Protein AF-A0A3A0FSA7-F1 (afdb_monomer)

Foldseek 3Di:
DDDDPPDDDPDDDPPVPDDDDDQQDWDDDPPFIWGWHQQAQLHNRQIKTAGPVQLEIEREQLFDDPDARQGDDDDQDPVGDPLNVVSSLVSLVVQLPRSHCWYDYNDDDIDRPSNVRSVVNVVLLVVLLVQLLVVQAVDKDFLQRSLCSSPPDDPDPVSSVRSSSSSVSSQVNCVVVQQWDWDADPNTIIIHGHVPRPVDD

Solvent-accessible surface area (backbone atoms only — not comparable to full-atom values): 11511 Å² total; per-residue (Å²): 139,84,81,76,76,82,70,81,75,77,80,76,78,59,68,89,78,58,77,91,78,57,73,68,37,71,48,78,57,88,99,43,63,27,38,33,39,70,38,27,11,46,34,87,83,30,60,26,41,36,29,75,92,76,14,40,27,38,36,32,64,61,54,42,88,92,51,76,57,57,43,40,73,70,76,74,52,96,91,41,58,81,64,28,54,59,37,33,52,50,31,44,55,51,57,48,68,53,86,55,59,33,35,41,32,68,54,78,71,72,39,66,61,52,54,62,50,36,56,48,48,55,48,52,52,52,50,50,47,50,52,51,50,57,61,22,6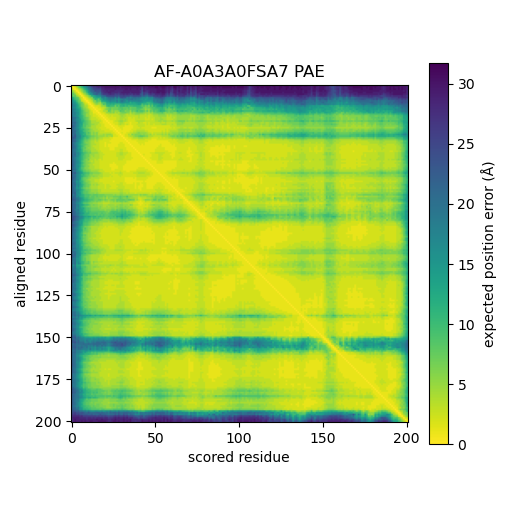6,78,42,74,32,40,48,64,57,44,15,34,69,76,70,42,85,73,90,46,74,70,60,43,54,53,33,37,24,44,31,49,38,47,49,52,57,34,37,77,69,55,41,28,44,78,48,75,58,95,90,41,55,29,37,28,55,31,89,73,50,84,74,77,133

Mean predicted aligned error: 6.36 Å

pLDDT: mean 90.37, std 12.12, range [34.59, 98.5]

Secondary structure (DSSP, 8-state):
------PPPPPPPPGGG-----TT-EEEETTEEEEEEE-TTSSTT-EEEEETTTTEEEEETT--SSSPPPPP-PPPBTTB---HHHHHHHHHHHHHHS--SEEEESSSS-BS-HHHHHHHHHHHHHHHHHHHHHHHHHS-EEHHHHHHHHHSS--SHHHHHHHHHHHHHHHHHHHHTTSEEEEEETTEEEEEEPTTTTS--

Nearest PDB structures (foldseek):
  5u8o-assembly1_B  TM=9.028E-01  e=1.681E-12  Burkholderia multivorans ATCC 17616
  5i0p-assembly3_C  TM=8.961E-01  e=1.494E-12  Burkholderia ambifaria MC40-6
  5u8o-assembly1_A  TM=8.838E-01  e=2.537E-12  Burkholderia multivorans ATCC 17616
  5i0p-assembly4_D  TM=8.938E-01  e=1.572E-11  Burkholderia ambifaria MC40-6
  6ao1-assembly4_D  TM=8.937E-01  e=2.237E-11  Paraburkholderia phymatum

Structure (mmCIF, N/CA/C/O backbone):
data_AF-A0A3A0FSA7-F1
#
_entry.id   AF-A0A3A0FSA7-F1
#
loop_
_atom_site.group_PDB
_atom_site.id
_atom_site.type_symbol
_atom_site.label_atom_id
_atom_site.label_alt_id
_atom_site.label_comp_id
_atom_site.label_asym_id
_atom_site.label_entity_id
_atom_site.label_seq_id
_atom_site.pdbx_PDB_ins_code
_atom_site.Cartn_x
_atom_site.Cartn_y
_atom_site.Cartn_z
_atom_site.occupancy
_atom_site.B_iso_or_equiv
_atom_site.auth_seq_id
_atom_site.auth_comp_id
_atom_site.auth_asym_id
_atom_site.auth_atom_id
_atom_site.pdbx_PDB_model_num
ATOM 1 N N . PRO A 1 1 ? -1.664 39.770 -8.701 1.00 38.12 1 PRO A N 1
ATOM 2 C CA . PRO A 1 1 ? -0.581 39.014 -8.032 1.00 38.12 1 PRO A CA 1
ATOM 3 C C . PRO A 1 1 ? -0.674 39.182 -6.506 1.00 38.12 1 PRO A C 1
ATOM 5 O O . PRO A 1 1 ? -0.101 40.110 -5.946 1.00 38.12 1 PRO A O 1
ATOM 8 N N . SER A 1 2 ? -1.475 38.343 -5.844 1.00 46.22 2 SER A N 1
ATOM 9 C CA . SER A 1 2 ? -1.542 38.306 -4.380 1.00 46.22 2 SER A CA 1
ATOM 10 C C . SER A 1 2 ? -0.353 37.504 -3.855 1.00 46.22 2 SER A C 1
ATOM 12 O O . SER A 1 2 ? -0.276 36.297 -4.082 1.00 46.22 2 SER A O 1
ATOM 14 N N . GLY A 1 3 ? 0.581 38.178 -3.186 1.00 48.00 3 GLY A N 1
ATOM 15 C CA . GLY A 1 3 ? 1.621 37.520 -2.406 1.00 48.00 3 GLY A CA 1
ATOM 16 C C . GLY A 1 3 ? 0.972 36.777 -1.245 1.00 48.00 3 GLY A C 1
ATOM 17 O O . GLY A 1 3 ? 0.498 37.401 -0.300 1.00 48.00 3 GLY A O 1
ATOM 18 N N . ALA A 1 4 ? 0.911 35.451 -1.335 1.00 48.75 4 ALA A N 1
ATOM 19 C CA . ALA A 1 4 ? 0.643 34.628 -0.169 1.00 48.75 4 ALA A CA 1
ATOM 20 C C . ALA A 1 4 ? 1.856 34.762 0.757 1.00 48.75 4 ALA A C 1
ATOM 22 O O . ALA A 1 4 ? 2.974 34.417 0.372 1.00 48.75 4 ALA A O 1
ATOM 23 N N . ALA A 1 5 ? 1.645 35.323 1.947 1.00 52.78 5 ALA A N 1
ATOM 24 C CA . ALA A 1 5 ? 2.639 35.294 3.006 1.00 52.78 5 ALA A CA 1
ATOM 25 C C . ALA A 1 5 ? 3.010 33.829 3.265 1.00 52.78 5 ALA A C 1
ATOM 27 O O . ALA A 1 5 ? 2.126 32.991 3.453 1.00 52.78 5 ALA A O 1
ATOM 28 N N . ALA A 1 6 ? 4.305 33.514 3.230 1.00 57.16 6 ALA A N 1
ATOM 29 C CA . ALA A 1 6 ? 4.799 32.226 3.685 1.00 57.16 6 ALA A CA 1
ATOM 30 C C . ALA A 1 6 ? 4.437 32.107 5.171 1.00 57.16 6 ALA A C 1
ATOM 32 O O . ALA A 1 6 ? 5.029 32.787 6.005 1.00 57.16 6 ALA A O 1
ATOM 33 N N . GLY A 1 7 ? 3.396 31.334 5.485 1.00 65.94 7 GLY A N 1
ATOM 34 C CA . GLY A 1 7 ? 3.021 31.067 6.868 1.00 65.94 7 GLY A CA 1
ATOM 35 C C . GLY A 1 7 ? 4.182 30.383 7.583 1.00 65.94 7 GLY A C 1
ATOM 36 O O . GLY A 1 7 ? 4.828 29.510 7.001 1.00 65.94 7 GLY A O 1
ATOM 37 N N . GLU A 1 8 ? 4.459 30.787 8.823 1.00 73.00 8 GLU A N 1
ATOM 38 C CA . GLU A 1 8 ? 5.366 30.037 9.690 1.00 73.00 8 GLU A CA 1
ATOM 39 C C . GLU A 1 8 ? 4.885 28.586 9.762 1.00 73.00 8 GLU A C 1
ATOM 41 O O . GLU A 1 8 ? 3.710 28.314 10.025 1.00 73.00 8 GLU A O 1
ATOM 46 N N . LEU A 1 9 ? 5.790 27.645 9.483 1.00 74.81 9 LEU A N 1
ATOM 47 C CA . LEU A 1 9 ? 5.504 26.235 9.706 1.00 74.81 9 LEU A CA 1
ATOM 48 C C . LEU A 1 9 ? 5.227 26.036 11.204 1.00 74.81 9 LEU A C 1
ATOM 50 O O . LEU A 1 9 ? 5.922 26.636 12.029 1.00 74.81 9 LEU A O 1
ATOM 54 N N . PRO A 1 10 ? 4.237 25.207 11.576 1.00 75.62 10 PRO A N 1
ATOM 55 C CA . PRO A 1 10 ? 3.988 24.905 12.976 1.00 75.62 10 PRO A CA 1
ATOM 56 C C . PRO A 1 10 ? 5.260 24.351 13.624 1.00 75.62 10 PRO A C 1
ATOM 58 O O . PRO A 1 10 ? 6.031 23.629 12.985 1.00 75.62 10 PRO A O 1
ATOM 61 N N . ALA A 1 11 ? 5.470 24.690 14.897 1.00 80.44 11 ALA A N 1
ATOM 62 C CA . ALA A 1 11 ? 6.576 24.141 15.667 1.00 80.44 11 ALA A CA 1
ATOM 63 C C . ALA A 1 11 ? 6.541 22.607 15.603 1.00 80.44 11 ALA A C 1
ATOM 65 O O . ALA A 1 11 ? 5.475 21.995 15.723 1.00 80.44 11 ALA A O 1
ATOM 66 N N . ALA A 1 12 ? 7.707 21.993 15.396 1.00 81.19 12 ALA A N 1
ATOM 67 C CA . ALA A 1 12 ? 7.821 20.544 15.428 1.00 81.19 12 ALA A CA 1
ATOM 68 C C . ALA A 1 12 ? 7.332 20.018 16.784 1.00 81.19 12 ALA A C 1
ATOM 70 O O . ALA A 1 12 ? 7.580 20.627 17.827 1.00 81.19 12 ALA A O 1
ATOM 71 N N . VAL A 1 13 ? 6.643 18.879 16.763 1.00 82.94 13 VAL A N 1
ATOM 72 C CA . VAL A 1 13 ? 6.300 18.165 17.994 1.00 82.94 13 VAL A CA 1
ATOM 73 C C . VAL A 1 13 ? 7.605 17.768 18.681 1.00 82.94 13 VAL A C 1
ATOM 75 O O . VAL A 1 13 ? 8.502 17.230 18.031 1.00 82.94 13 VAL A O 1
ATOM 78 N N . ASP A 1 14 ? 7.714 18.040 19.983 1.00 86.69 14 ASP A N 1
ATOM 79 C CA . ASP A 1 14 ? 8.859 17.604 20.778 1.00 86.69 14 ASP A CA 1
ATOM 80 C C . ASP A 1 14 ? 9.006 16.081 20.663 1.00 86.69 14 ASP A C 1
ATOM 82 O O . ASP A 1 14 ? 8.074 15.331 20.960 1.00 86.69 14 ASP A O 1
ATOM 86 N N . ALA A 1 15 ? 10.179 15.612 20.236 1.00 83.75 15 ALA A N 1
ATOM 87 C CA . ALA A 1 15 ? 10.460 14.186 20.132 1.00 83.75 15 ALA A CA 1
ATOM 88 C C . ALA A 1 15 ? 10.323 13.480 21.492 1.00 83.75 15 ALA A C 1
ATOM 90 O O . ALA A 1 15 ? 9.911 12.321 21.533 1.00 83.75 15 ALA A O 1
ATOM 91 N N . GLY A 1 16 ? 10.589 14.181 22.603 1.00 89.75 16 GLY A N 1
ATOM 92 C CA . GLY A 1 16 ? 10.352 13.681 23.960 1.00 89.75 16 GLY A CA 1
ATOM 93 C C . GLY A 1 16 ? 8.869 13.480 24.297 1.00 89.75 16 GLY A C 1
ATOM 94 O O . GLY A 1 16 ? 8.547 12.716 25.205 1.00 89.75 16 GLY A O 1
ATOM 95 N N . ALA A 1 17 ? 7.961 14.107 23.543 1.00 88.06 17 ALA A N 1
ATOM 96 C CA . ALA A 1 17 ? 6.519 13.904 23.652 1.00 88.06 17 ALA A CA 1
ATOM 97 C C . ALA A 1 17 ? 6.008 12.728 22.795 1.00 88.06 17 ALA A C 1
ATOM 99 O O . ALA A 1 17 ? 4.831 12.368 22.884 1.00 88.06 17 ALA A O 1
ATOM 100 N N . LEU A 1 18 ? 6.866 12.109 21.975 1.00 89.62 18 LEU A N 1
ATOM 101 C CA . LEU A 1 18 ? 6.511 10.953 21.158 1.00 89.62 18 LEU A CA 1
ATOM 102 C C . LEU A 1 18 ? 6.814 9.652 21.902 1.00 89.62 18 LEU A C 1
ATOM 104 O O . LEU A 1 18 ? 7.919 9.416 22.385 1.00 89.62 18 LEU A O 1
ATOM 108 N N . ARG A 1 19 ? 5.830 8.751 21.930 1.00 90.00 19 ARG A N 1
ATOM 109 C CA . ARG A 1 19 ? 6.008 7.382 22.418 1.00 90.00 19 ARG A CA 1
ATOM 110 C C . ARG A 1 19 ? 5.860 6.409 21.259 1.00 90.00 19 ARG A C 1
ATOM 112 O O . ARG A 1 19 ? 4.767 6.263 20.717 1.00 90.00 19 ARG A O 1
ATOM 119 N N . ALA A 1 20 ? 6.946 5.718 20.922 1.00 91.19 20 ALA A N 1
ATOM 120 C CA . ALA A 1 20 ? 6.911 4.646 19.937 1.00 91.19 20 ALA A CA 1
ATOM 121 C C . ALA A 1 20 ? 5.991 3.509 20.407 1.00 91.19 20 ALA A C 1
ATOM 123 O O . ALA A 1 20 ? 5.979 3.139 21.585 1.00 91.19 20 ALA A O 1
ATOM 124 N N . LEU A 1 21 ? 5.223 2.952 19.475 1.00 93.12 21 LEU A N 1
ATOM 125 C CA . LEU A 1 21 ? 4.316 1.841 19.733 1.00 93.12 21 LEU A CA 1
ATOM 126 C C . LEU A 1 21 ? 4.840 0.586 19.046 1.00 93.12 21 LEU A C 1
ATOM 128 O O . LEU A 1 21 ? 5.181 0.610 17.867 1.00 93.12 21 LEU A O 1
ATOM 132 N N . ALA A 1 22 ? 4.879 -0.515 19.790 1.00 91.06 22 ALA A N 1
ATOM 133 C CA . ALA A 1 22 ? 5.172 -1.823 19.228 1.00 91.06 22 ALA A CA 1
ATOM 134 C C . ALA A 1 22 ? 3.901 -2.439 18.611 1.00 91.06 22 ALA A C 1
ATOM 136 O O . ALA A 1 22 ? 2.796 -2.196 19.112 1.00 91.06 22 ALA A O 1
ATOM 137 N N . PRO A 1 23 ? 4.029 -3.285 17.574 1.00 90.38 23 PRO A N 1
ATOM 138 C CA . PRO A 1 23 ? 2.921 -4.111 17.107 1.00 90.38 23 PRO A CA 1
ATOM 139 C C . PRO A 1 23 ? 2.314 -4.916 18.267 1.00 90.38 23 PRO A C 1
ATOM 141 O O . PRO A 1 23 ? 3.039 -5.497 19.073 1.00 90.38 23 PRO A O 1
ATOM 144 N N . GLY A 1 24 ? 0.984 -4.941 18.369 1.00 92.69 24 GLY A N 1
ATOM 145 C CA . GLY A 1 24 ? 0.264 -5.624 19.448 1.00 92.69 24 GLY A CA 1
ATOM 146 C C . GLY A 1 24 ? 0.181 -4.846 20.766 1.00 92.69 24 GLY A C 1
ATOM 147 O O . GLY A 1 24 ? -0.506 -5.298 21.682 1.00 92.69 24 GLY A O 1
ATOM 148 N N . ALA A 1 25 ? 0.819 -3.675 20.874 1.00 96.69 25 ALA A N 1
ATOM 149 C CA . ALA A 1 25 ? 0.620 -2.790 22.017 1.00 96.69 25 ALA A CA 1
ATOM 150 C C . ALA A 1 25 ? -0.854 -2.378 22.148 1.00 96.69 25 ALA A C 1
ATOM 152 O O . ALA A 1 25 ? -1.612 -2.385 21.178 1.00 96.69 25 ALA A O 1
ATOM 153 N N . VAL A 1 26 ? -1.253 -1.980 23.354 1.00 96.81 26 VAL A N 1
ATOM 154 C CA . VAL A 1 26 ? -2.602 -1.479 23.629 1.00 96.81 26 VAL A CA 1
ATOM 155 C C . VAL A 1 26 ? -2.528 -0.008 24.015 1.00 96.81 26 VAL A C 1
ATOM 157 O O . VAL A 1 26 ? -1.731 0.386 24.869 1.00 96.81 26 VAL A O 1
ATOM 160 N N . ILE A 1 27 ? -3.372 0.806 23.388 1.00 95.69 27 ILE A N 1
ATOM 161 C CA . ILE A 1 27 ? -3.585 2.206 23.753 1.00 95.69 27 ILE A CA 1
ATOM 162 C C . ILE A 1 27 ? -4.889 2.294 24.542 1.00 95.69 27 ILE A C 1
ATOM 164 O O . ILE A 1 27 ? -5.954 1.975 24.017 1.00 95.69 27 ILE A O 1
ATOM 168 N N . ALA A 1 28 ? -4.808 2.746 25.792 1.00 95.38 28 ALA A N 1
ATOM 169 C CA . ALA A 1 28 ? -5.980 3.156 26.556 1.00 95.38 28 ALA A CA 1
ATOM 170 C C . ALA A 1 28 ? -6.339 4.601 26.182 1.00 95.38 28 ALA A C 1
ATOM 172 O O . ALA A 1 28 ? -5.487 5.489 26.265 1.00 95.38 28 ALA A O 1
ATOM 173 N N . ALA A 1 29 ? -7.577 4.829 25.753 1.00 92.44 29 ALA A N 1
ATOM 174 C CA . ALA A 1 29 ? -8.091 6.151 25.412 1.00 92.44 29 ALA A CA 1
ATOM 175 C C . ALA A 1 29 ? -9.551 6.263 25.871 1.00 92.44 29 ALA A C 1
ATOM 177 O O . ALA A 1 29 ? -10.434 5.605 25.316 1.00 92.44 29 ALA A O 1
ATOM 178 N N . GLY A 1 30 ? -9.792 7.081 26.902 1.00 91.81 30 GLY A N 1
ATOM 179 C CA . GLY A 1 30 ? -11.056 7.058 27.641 1.00 91.81 30 GLY A CA 1
ATOM 180 C C . GLY A 1 30 ? -11.305 5.670 28.237 1.00 91.81 30 GLY A C 1
ATOM 181 O O . GLY A 1 30 ? -10.380 5.048 28.756 1.00 91.81 30 GLY A O 1
ATOM 182 N N . ASP A 1 31 ? -12.526 5.163 28.073 1.00 92.19 31 ASP A N 1
ATOM 183 C CA . ASP A 1 31 ? -12.941 3.846 28.577 1.00 92.19 31 ASP A CA 1
ATOM 184 C C . ASP A 1 31 ? -12.665 2.702 27.577 1.00 92.19 31 ASP A C 1
ATOM 186 O O . ASP A 1 31 ? -13.124 1.575 27.763 1.00 92.19 31 ASP A O 1
ATOM 190 N N . ALA A 1 32 ? -11.936 2.980 26.488 1.00 94.50 32 ALA A N 1
ATOM 191 C CA . ALA A 1 32 ? -11.665 2.028 25.415 1.00 94.50 32 ALA A CA 1
ATOM 192 C C . ALA A 1 32 ? -10.185 1.616 25.354 1.00 94.50 32 ALA A C 1
ATOM 194 O O . ALA A 1 32 ? -9.274 2.431 25.526 1.00 94.50 32 ALA A O 1
ATOM 195 N N . ALA A 1 33 ? -9.955 0.341 25.033 1.00 97.12 33 ALA A N 1
ATOM 196 C CA . ALA A 1 33 ? -8.635 -0.241 24.811 1.00 97.12 33 ALA A CA 1
ATOM 197 C C . ALA A 1 33 ? -8.461 -0.621 23.334 1.00 97.12 33 ALA A C 1
ATOM 199 O O . ALA A 1 33 ? -9.212 -1.437 22.796 1.00 97.12 33 ALA A O 1
ATOM 200 N N . TRP A 1 34 ? -7.461 -0.034 22.683 1.00 97.25 34 TRP A N 1
ATOM 201 C CA . TRP A 1 34 ? -7.226 -0.171 21.248 1.00 97.25 34 TRP A CA 1
ATOM 202 C C . TRP A 1 34 ? -5.954 -0.963 20.984 1.00 97.25 34 TRP A C 1
ATOM 204 O O . TRP A 1 34 ? -4.866 -0.535 21.368 1.00 97.25 34 TRP A O 1
ATOM 214 N N . SER A 1 35 ? -6.076 -2.096 20.301 1.00 97.31 35 SER A N 1
ATOM 215 C CA . SER A 1 35 ? -4.928 -2.885 19.862 1.00 97.31 35 SER A CA 1
ATOM 216 C C . SER A 1 35 ? -4.264 -2.231 18.656 1.00 97.31 35 SER A C 1
ATOM 218 O O . SER A 1 35 ? -4.922 -1.926 17.658 1.00 97.31 35 SER A O 1
ATOM 220 N N . VAL A 1 36 ? -2.954 -2.038 18.748 1.00 97.75 36 VAL A N 1
ATOM 221 C CA . VAL A 1 36 ? -2.114 -1.477 17.693 1.00 97.75 36 VAL A CA 1
ATOM 222 C C . VAL A 1 36 ? -1.752 -2.571 16.699 1.00 97.75 36 VAL A C 1
ATOM 224 O O . VAL A 1 36 ? -1.165 -3.594 17.053 1.00 97.75 36 VAL A O 1
ATOM 227 N N . LEU A 1 37 ? -2.066 -2.329 15.435 1.00 97.81 37 LEU A N 1
ATOM 228 C CA . LEU A 1 37 ? -1.709 -3.178 14.312 1.00 97.81 37 LEU A CA 1
ATOM 229 C C . LEU A 1 37 ? -0.694 -2.429 13.459 1.00 97.81 37 LEU A C 1
ATOM 231 O O . LEU A 1 37 ? -0.993 -1.347 12.964 1.00 97.81 37 LEU A O 1
ATOM 235 N N . HIS A 1 38 ? 0.490 -3.002 13.273 1.00 97.69 38 HIS A N 1
ATOM 236 C CA . HIS A 1 38 ? 1.446 -2.481 12.301 1.00 97.69 38 HIS A CA 1
ATOM 237 C C . HIS A 1 38 ? 1.084 -3.014 10.920 1.00 97.69 38 HIS A C 1
ATOM 239 O O . HIS A 1 38 ? 1.010 -4.226 10.713 1.00 97.69 38 HIS A O 1
ATOM 245 N N . VAL A 1 39 ? 0.780 -2.097 10.009 1.00 97.44 39 VAL A N 1
ATOM 246 C CA . VAL A 1 39 ? 0.220 -2.390 8.687 1.00 97.44 39 VAL A CA 1
ATOM 247 C C . VAL A 1 39 ? 0.966 -1.588 7.613 1.00 97.44 39 VAL A C 1
ATOM 249 O O . VAL A 1 39 ? 0.389 -0.709 6.966 1.00 97.44 39 VAL A O 1
ATOM 252 N N . PRO A 1 40 ? 2.267 -1.874 7.411 1.00 97.31 40 PRO A N 1
ATOM 253 C CA . PRO A 1 40 ? 3.110 -1.118 6.497 1.00 97.31 40 PRO A CA 1
ATOM 254 C C . PRO A 1 40 ? 2.634 -1.218 5.045 1.00 97.31 40 PRO A C 1
ATOM 256 O O . PRO A 1 40 ? 1.884 -2.118 4.656 1.00 97.31 40 PRO A O 1
ATOM 259 N N . GLY A 1 41 ? 3.098 -0.278 4.226 1.00 95.69 41 GLY A N 1
ATOM 260 C CA . GLY A 1 41 ? 2.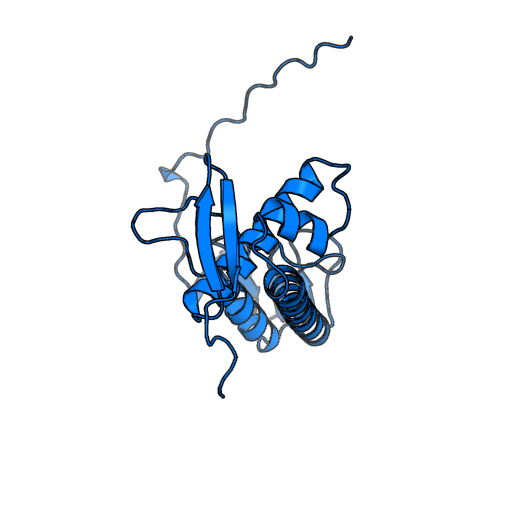860 -0.266 2.784 1.00 95.69 41 GLY A CA 1
ATOM 261 C C . GLY A 1 41 ? 2.448 1.105 2.270 1.00 95.69 41 GLY A C 1
ATOM 262 O O . GLY A 1 41 ? 3.004 1.560 1.281 1.00 95.69 41 GLY A O 1
ATOM 263 N N . HIS A 1 42 ? 1.526 1.794 2.951 1.00 96.06 42 HIS A N 1
ATOM 264 C CA . HIS A 1 42 ? 1.264 3.216 2.676 1.00 96.06 42 HIS A CA 1
ATOM 265 C C . HIS A 1 42 ? 2.364 4.119 3.250 1.00 96.06 42 HIS A C 1
ATOM 267 O O . HIS A 1 42 ? 2.806 5.058 2.597 1.00 96.06 42 HIS A O 1
ATOM 273 N N . ALA A 1 43 ? 2.832 3.765 4.444 1.00 95.31 43 ALA A N 1
ATOM 274 C CA . ALA A 1 43 ? 4.041 4.267 5.079 1.00 95.31 43 ALA A CA 1
ATOM 275 C C . ALA A 1 43 ? 4.738 3.088 5.790 1.00 95.31 43 ALA A C 1
ATOM 277 O O . ALA A 1 43 ? 4.054 2.111 6.131 1.00 95.31 43 ALA A O 1
ATOM 278 N N . PRO A 1 44 ? 6.066 3.122 6.004 1.00 94.06 44 PRO A N 1
ATOM 279 C CA . PRO A 1 44 ? 6.780 2.058 6.716 1.00 94.06 44 PRO A CA 1
ATOM 280 C C . PRO A 1 44 ? 6.324 1.884 8.173 1.00 94.06 44 PRO A C 1
ATOM 282 O O . PRO A 1 44 ? 6.331 0.776 8.705 1.00 94.06 44 PRO A O 1
ATOM 285 N N . ASP A 1 45 ? 5.888 2.967 8.807 1.00 94.38 45 ASP A N 1
ATOM 286 C CA . ASP A 1 45 ? 5.447 3.059 10.200 1.00 94.38 45 ASP A CA 1
ATOM 287 C C . ASP A 1 45 ? 3.915 3.127 10.341 1.00 94.38 45 ASP A C 1
ATOM 289 O O . ASP A 1 45 ? 3.396 3.480 11.397 1.00 94.38 45 ASP A O 1
ATOM 293 N N . HIS A 1 46 ? 3.171 2.772 9.286 1.00 97.06 46 HIS A N 1
ATOM 294 C CA . HIS A 1 46 ? 1.712 2.883 9.273 1.00 97.06 46 HIS A CA 1
ATOM 295 C C . HIS A 1 46 ? 1.050 1.965 10.314 1.00 97.06 46 HIS A C 1
ATOM 297 O O . HIS A 1 46 ? 1.315 0.759 10.365 1.00 97.06 46 HIS A O 1
ATOM 303 N N . LEU A 1 47 ? 0.163 2.541 11.132 1.00 97.25 47 LEU A N 1
ATOM 304 C CA . LEU A 1 47 ? -0.570 1.844 12.186 1.00 97.25 47 LEU A CA 1
ATOM 305 C C . LEU A 1 47 ? -2.084 1.888 11.946 1.00 97.25 47 LEU A C 1
ATOM 307 O O . LEU A 1 47 ? -2.646 2.900 11.523 1.00 97.25 47 LEU A O 1
ATOM 311 N N . ALA A 1 48 ? -2.754 0.802 12.321 1.00 97.81 48 ALA A N 1
ATOM 312 C CA . ALA A 1 48 ? -4.200 0.724 12.479 1.00 97.81 48 ALA A CA 1
ATOM 313 C C . ALA A 1 48 ? -4.554 0.408 13.941 1.00 97.81 48 ALA A C 1
ATOM 315 O O . ALA A 1 48 ? -3.779 -0.236 14.649 1.00 97.81 48 ALA A O 1
ATOM 316 N N . LEU A 1 49 ? -5.723 0.859 14.400 1.00 97.62 49 LEU A N 1
ATOM 317 C CA . LEU A 1 49 ? -6.163 0.709 15.792 1.00 97.62 49 LEU A CA 1
ATOM 318 C C . LEU A 1 49 ? -7.487 -0.045 15.854 1.00 97.62 49 LEU A C 1
ATOM 320 O O . LEU A 1 49 ? -8.504 0.439 15.353 1.00 97.62 49 LEU A O 1
ATOM 324 N N . HIS A 1 50 ? -7.475 -1.217 16.484 1.00 97.75 50 HIS A N 1
ATOM 325 C CA . HIS A 1 50 ? -8.637 -2.092 16.584 1.00 97.75 50 HIS A CA 1
ATOM 326 C C . HIS A 1 50 ? -9.252 -2.056 17.981 1.00 97.75 50 HIS A C 1
ATOM 328 O O . HIS A 1 50 ? -8.586 -2.373 18.967 1.00 97.75 50 HIS A O 1
ATOM 334 N N . HIS A 1 51 ? -10.540 -1.742 18.059 1.00 97.31 51 HIS A N 1
ATOM 335 C CA . HIS A 1 51 ? -11.324 -1.925 19.270 1.00 97.31 51 HIS A CA 1
ATOM 336 C C . HIS A 1 51 ? -12.159 -3.200 19.161 1.00 97.31 51 HIS A C 1
ATOM 338 O O . HIS A 1 51 ? -13.215 -3.227 18.524 1.00 97.31 51 HIS A O 1
ATOM 344 N N . HIS A 1 52 ? -11.686 -4.257 19.822 1.00 94.75 52 HIS A N 1
ATOM 345 C CA . HIS A 1 52 ? -12.283 -5.591 19.752 1.00 94.75 52 HIS A CA 1
ATOM 346 C C . HIS A 1 52 ? -13.749 -5.626 20.207 1.00 94.75 52 HIS A C 1
ATOM 348 O O . HIS A 1 52 ? -14.552 -6.326 19.600 1.00 94.75 52 HIS A O 1
ATOM 354 N N . GLY A 1 53 ? -14.120 -4.854 21.238 1.00 93.88 53 GLY A N 1
ATOM 355 C CA . GLY A 1 53 ? -15.470 -4.898 21.812 1.00 93.88 53 GLY A CA 1
ATOM 356 C C . GLY A 1 53 ? -16.573 -4.393 20.877 1.00 93.88 53 GLY A C 1
ATOM 357 O O . GLY A 1 53 ? -17.684 -4.910 20.911 1.00 93.88 53 GLY A O 1
ATOM 358 N N . SER A 1 54 ? -16.277 -3.406 20.023 1.00 95.06 54 SER A N 1
ATOM 359 C CA . SER A 1 54 ? -17.246 -2.862 19.052 1.00 95.06 54 SER A CA 1
ATOM 360 C C . SER A 1 54 ? -16.993 -3.317 17.610 1.00 95.06 54 SER A C 1
ATOM 362 O O . SER A 1 54 ? -17.824 -3.074 16.730 1.00 95.06 54 SER A O 1
ATOM 364 N N . GLY A 1 55 ? -15.844 -3.943 17.340 1.00 96.31 55 GLY A N 1
ATOM 365 C CA . GLY A 1 55 ? -15.380 -4.262 15.988 1.00 96.31 55 GLY A CA 1
ATOM 366 C C . GLY A 1 55 ? -14.997 -3.027 15.163 1.00 96.31 55 GLY A C 1
ATOM 367 O O . GLY A 1 55 ? -14.939 -3.107 13.935 1.00 96.31 55 GLY A O 1
ATOM 368 N N . MET A 1 56 ? -14.779 -1.872 15.802 1.00 97.88 56 MET A N 1
ATOM 369 C CA . MET A 1 56 ? -14.312 -0.661 15.122 1.00 97.88 56 MET A CA 1
ATOM 370 C C . MET A 1 56 ? -12.820 -0.759 14.824 1.00 97.88 56 MET A C 1
ATOM 372 O O . MET A 1 56 ? -12.026 -1.127 15.690 1.00 97.88 56 MET A O 1
ATOM 376 N N . LEU A 1 57 ? -12.431 -0.358 13.617 1.00 98.25 57 LEU A N 1
ATOM 377 C CA . LEU A 1 57 ? -11.040 -0.362 13.187 1.00 98.25 57 LEU A CA 1
ATOM 378 C C . LEU A 1 57 ? -10.672 0.954 12.502 1.00 98.25 57 LEU A C 1
ATOM 380 O O . LEU A 1 57 ? -11.122 1.219 11.388 1.00 98.25 57 LEU A O 1
ATOM 384 N N . PHE A 1 58 ? -9.827 1.765 13.135 1.00 98.12 58 PHE A N 1
ATOM 385 C CA . PHE A 1 58 ? -9.201 2.901 12.459 1.00 98.12 58 PHE A CA 1
ATOM 386 C C . PHE A 1 58 ? -8.095 2.391 11.545 1.00 98.12 58 PHE A C 1
ATOM 388 O O . PHE A 1 58 ? -7.153 1.762 12.020 1.00 98.12 58 PHE A O 1
ATOM 395 N N . THR A 1 59 ? -8.203 2.645 10.242 1.00 97.62 59 THR A N 1
ATOM 396 C CA . THR A 1 59 ? -7.265 2.099 9.244 1.00 97.62 59 THR A CA 1
ATOM 397 C C . THR A 1 59 ? -6.311 3.126 8.663 1.00 97.62 59 THR A C 1
ATOM 399 O O . THR A 1 59 ? -5.519 2.765 7.796 1.00 97.62 59 THR A O 1
ATOM 402 N N . GLY A 1 60 ? -6.425 4.398 9.058 1.00 96.62 60 GLY A N 1
ATOM 403 C CA . GLY A 1 60 ? -5.738 5.496 8.379 1.00 96.62 60 GLY A CA 1
ATOM 404 C C . GLY A 1 60 ? -5.907 5.379 6.861 1.00 96.62 60 GLY A C 1
ATOM 405 O O . GLY A 1 60 ? -6.990 5.037 6.371 1.00 96.62 60 GLY A O 1
ATOM 406 N N . ASP A 1 61 ? -4.812 5.567 6.137 1.00 96.06 61 ASP A N 1
ATOM 407 C CA . ASP A 1 61 ? -4.787 5.528 4.674 1.00 96.06 61 ASP A CA 1
ATOM 408 C C . ASP A 1 61 ? -4.494 4.150 4.069 1.00 96.06 61 ASP A C 1
ATOM 410 O O . ASP A 1 61 ? -4.403 4.021 2.847 1.00 96.06 61 ASP A O 1
ATOM 414 N N . LEU A 1 62 ? -4.429 3.088 4.886 1.00 96.69 62 LEU A N 1
ATOM 415 C CA . LEU A 1 62 ? -4.207 1.727 4.387 1.00 96.69 62 LEU A CA 1
ATOM 416 C C . LEU A 1 62 ? -5.305 1.278 3.417 1.00 96.69 62 LEU A C 1
ATOM 418 O O . LEU A 1 62 ? -5.019 0.556 2.464 1.00 96.69 62 LEU A O 1
ATOM 422 N N . VAL A 1 63 ? -6.563 1.666 3.650 1.00 95.50 63 VAL A N 1
ATOM 423 C CA . VAL A 1 63 ? -7.670 1.365 2.739 1.00 95.50 63 VAL A CA 1
ATOM 424 C C . VAL A 1 63 ? -8.668 2.515 2.684 1.00 95.50 63 VAL A C 1
ATOM 426 O O . VAL A 1 63 ? -9.201 2.954 3.697 1.00 95.50 63 VAL A O 1
ATOM 429 N N . LEU A 1 64 ? -8.967 2.973 1.469 1.00 95.00 64 LEU A N 1
ATOM 430 C CA . LEU A 1 64 ? -9.910 4.058 1.207 1.00 95.00 64 LEU A CA 1
ATOM 431 C C . LEU A 1 64 ? -11.013 3.579 0.259 1.00 95.00 64 LEU A C 1
ATOM 433 O O . LEU A 1 64 ? -10.767 2.782 -0.650 1.00 95.00 64 LEU A O 1
ATOM 437 N N . ARG A 1 65 ? -12.245 4.078 0.428 1.00 92.62 65 ARG A N 1
ATOM 438 C CA . ARG A 1 65 ? -13.393 3.676 -0.412 1.00 92.62 65 ARG A CA 1
ATOM 439 C C . ARG A 1 65 ? -13.240 4.120 -1.870 1.00 92.62 65 ARG A C 1
ATOM 441 O O . ARG A 1 65 ? -13.526 3.352 -2.782 1.00 92.62 65 ARG A O 1
ATOM 448 N N . HIS A 1 66 ? -12.799 5.357 -2.077 1.00 88.81 66 HIS A N 1
ATOM 449 C CA . HIS A 1 66 ? -12.877 6.056 -3.362 1.00 88.81 66 HIS A CA 1
ATOM 450 C C . HIS A 1 66 ? -11.620 5.912 -4.234 1.00 88.81 66 HIS A C 1
ATOM 452 O O . HIS A 1 66 ? -11.671 6.231 -5.415 1.00 88.81 66 HIS A O 1
ATOM 458 N N . ARG A 1 67 ? -10.502 5.424 -3.681 1.00 87.56 67 ARG A N 1
ATOM 459 C CA . ARG A 1 67 ? -9.233 5.268 -4.405 1.00 87.56 67 ARG A CA 1
ATOM 460 C C . ARG A 1 67 ? -8.397 4.112 -3.868 1.00 87.56 67 ARG A C 1
ATOM 462 O O . ARG A 1 67 ? -8.618 3.648 -2.747 1.00 87.56 67 ARG A O 1
ATOM 469 N N . SER A 1 68 ? -7.440 3.665 -4.673 1.00 87.00 68 SER A N 1
ATOM 470 C CA . SER A 1 68 ? -6.426 2.702 -4.249 1.00 87.00 68 SER A CA 1
ATOM 471 C C . SER A 1 68 ? -5.444 3.323 -3.264 1.00 87.00 68 SER A C 1
ATOM 473 O O . SER A 1 68 ? -5.148 4.517 -3.339 1.00 87.00 68 SER A O 1
ATOM 475 N N . THR A 1 69 ? -4.943 2.488 -2.357 1.00 87.69 69 THR A N 1
ATOM 476 C CA . THR A 1 69 ? -3.884 2.837 -1.412 1.00 87.69 69 THR A CA 1
ATOM 477 C C . THR A 1 69 ? -2.629 3.206 -2.175 1.00 87.69 69 THR A C 1
ATOM 479 O O . THR A 1 69 ? -2.203 2.469 -3.066 1.00 87.69 69 THR A O 1
ATOM 482 N N . LEU A 1 70 ? -2.054 4.353 -1.834 1.00 91.25 70 LEU A N 1
ATOM 483 C CA . LEU A 1 70 ? -0.805 4.796 -2.423 1.00 91.25 70 LEU A CA 1
ATOM 484 C C . LEU A 1 70 ? 0.358 4.083 -1.718 1.00 91.25 70 LEU A C 1
ATOM 486 O O . LEU A 1 70 ? 0.469 4.252 -0.505 1.00 91.25 70 LEU A O 1
ATOM 490 N N . PRO A 1 71 ? 1.206 3.306 -2.417 1.00 94.62 71 PRO A N 1
ATOM 491 C CA . PRO A 1 71 ? 2.397 2.732 -1.801 1.00 94.62 71 PRO A CA 1
ATOM 492 C C . PRO A 1 71 ? 3.388 3.829 -1.391 1.00 94.62 71 PRO A C 1
ATOM 494 O O . PRO A 1 71 ? 3.560 4.801 -2.127 1.00 94.62 71 PRO A O 1
ATOM 497 N N . ALA A 1 72 ? 4.072 3.644 -0.263 1.00 93.38 72 ALA A N 1
ATOM 498 C CA . ALA A 1 72 ? 5.154 4.510 0.188 1.00 93.38 72 ALA A CA 1
ATOM 499 C C . ALA A 1 72 ? 6.271 4.597 -0.862 1.00 93.38 72 ALA A C 1
ATOM 501 O O . ALA A 1 72 ? 6.754 3.577 -1.372 1.00 93.38 72 ALA A O 1
ATOM 502 N N . LEU A 1 73 ? 6.722 5.816 -1.148 1.00 91.69 73 LEU A N 1
ATOM 503 C CA . LEU A 1 73 ? 7.913 6.055 -1.951 1.00 91.69 73 LEU A CA 1
ATOM 504 C C . LEU A 1 73 ? 9.048 6.520 -1.044 1.00 91.69 73 LEU A C 1
ATOM 506 O O . LEU A 1 73 ? 9.187 7.707 -0.775 1.00 91.69 73 LEU A O 1
ATOM 510 N N . GLU A 1 74 ? 9.883 5.573 -0.630 1.00 89.94 74 GLU A N 1
ATOM 511 C CA . GLU A 1 74 ? 11.051 5.869 0.195 1.00 89.94 74 GLU A CA 1
ATOM 512 C C . GLU A 1 74 ? 12.295 6.183 -0.651 1.00 89.94 74 GLU A C 1
ATOM 514 O O . GLU A 1 74 ? 12.452 5.674 -1.778 1.00 89.94 74 GLU A O 1
ATOM 519 N N . PRO A 1 75 ? 13.232 6.992 -0.129 1.00 88.25 75 PRO A N 1
ATOM 520 C CA . PRO A 1 75 ? 14.559 7.117 -0.707 1.00 88.25 75 PRO A CA 1
ATOM 521 C C . PRO A 1 75 ? 15.223 5.744 -0.844 1.00 88.25 75 PRO A C 1
ATOM 523 O O . PRO A 1 75 ? 15.104 4.875 0.016 1.00 88.25 75 PRO A O 1
ATOM 526 N N . ARG A 1 76 ? 15.942 5.536 -1.950 1.00 85.62 76 ARG A N 1
ATOM 527 C CA . ARG A 1 76 ? 16.757 4.329 -2.117 1.00 85.62 76 ARG A CA 1
ATOM 528 C C . ARG A 1 76 ? 18.061 4.511 -1.345 1.00 85.62 76 ARG A C 1
ATOM 530 O O . ARG A 1 76 ? 18.794 5.455 -1.628 1.00 85.62 76 ARG A O 1
ATOM 537 N N . THR A 1 77 ? 18.347 3.603 -0.420 1.00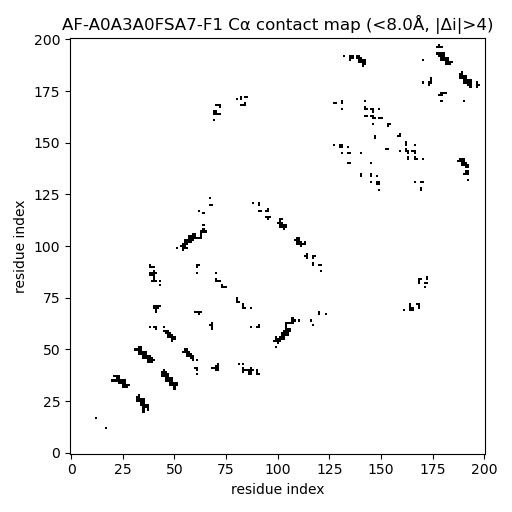 88.50 77 THR A N 1
ATOM 538 C CA . THR A 1 77 ? 19.608 3.534 0.329 1.00 88.50 77 THR A CA 1
ATOM 539 C C . THR A 1 77 ? 20.557 2.512 -0.311 1.00 88.50 77 THR A C 1
ATOM 541 O O . THR A 1 77 ? 20.234 1.910 -1.343 1.00 88.50 77 THR A O 1
ATOM 544 N N . ALA A 1 78 ? 21.735 2.308 0.291 1.00 85.12 78 ALA A N 1
ATOM 545 C CA . ALA A 1 78 ? 22.672 1.258 -0.116 1.00 85.12 78 ALA A CA 1
ATOM 546 C C . ALA A 1 78 ? 22.040 -0.146 -0.052 1.00 85.12 78 ALA A C 1
ATOM 548 O O . ALA A 1 78 ? 22.290 -0.970 -0.929 1.00 85.12 78 ALA A O 1
ATOM 549 N N . ASP A 1 79 ? 21.148 -0.371 0.916 1.00 85.62 79 ASP A N 1
ATOM 550 C CA . ASP A 1 79 ? 20.424 -1.634 1.108 1.00 85.62 79 ASP A CA 1
ATOM 551 C C . ASP A 1 79 ? 19.192 -1.765 0.193 1.00 85.62 79 ASP A C 1
ATOM 553 O O . ASP A 1 79 ? 18.501 -2.783 0.189 1.00 85.62 79 ASP A O 1
ATOM 557 N N . GLY A 1 80 ? 18.913 -0.742 -0.622 1.00 85.88 80 GLY A N 1
ATOM 558 C CA . GLY A 1 80 ? 17.765 -0.688 -1.518 1.00 85.88 80 GLY A CA 1
ATOM 559 C C . GLY A 1 80 ? 16.617 0.152 -0.964 1.00 85.88 80 GLY A C 1
ATOM 560 O O . GLY A 1 80 ? 16.827 1.186 -0.339 1.00 85.88 80 GLY A O 1
ATOM 561 N N . ARG A 1 81 ? 15.385 -0.238 -1.288 1.00 89.69 81 ARG A N 1
ATOM 562 C CA . ARG A 1 81 ? 14.169 0.337 -0.697 1.00 89.69 81 ARG A CA 1
ATOM 563 C C . ARG A 1 81 ? 13.456 -0.743 0.112 1.00 89.69 81 ARG A C 1
ATOM 565 O O . ARG A 1 81 ? 13.665 -1.923 -0.180 1.00 89.69 81 ARG A O 1
ATOM 572 N N . PRO A 1 82 ? 12.590 -0.366 1.066 1.00 91.62 82 PRO A N 1
ATOM 573 C CA . PRO A 1 82 ? 11.637 -1.301 1.643 1.00 91.62 82 PRO A CA 1
ATOM 574 C C . PRO A 1 82 ? 10.837 -2.014 0.551 1.00 91.62 82 PRO A C 1
ATOM 576 O O . PRO A 1 82 ? 10.582 -1.453 -0.521 1.00 91.62 82 PRO A O 1
ATOM 579 N N . ARG A 1 83 ? 10.397 -3.242 0.836 1.00 94.38 83 ARG A N 1
ATOM 580 C CA . ARG A 1 83 ? 9.561 -4.030 -0.079 1.00 94.38 83 ARG A CA 1
ATOM 581 C C . ARG A 1 83 ? 8.107 -3.568 -0.007 1.00 94.38 83 ARG A C 1
ATOM 583 O O . ARG A 1 83 ? 7.200 -4.361 0.231 1.00 94.38 83 ARG A O 1
ATOM 590 N N . THR A 1 84 ? 7.881 -2.279 -0.257 1.00 95.81 84 THR A N 1
ATOM 591 C CA . THR A 1 84 ? 6.619 -1.572 -0.007 1.00 95.81 84 THR A CA 1
ATOM 592 C C . THR A 1 84 ? 5.3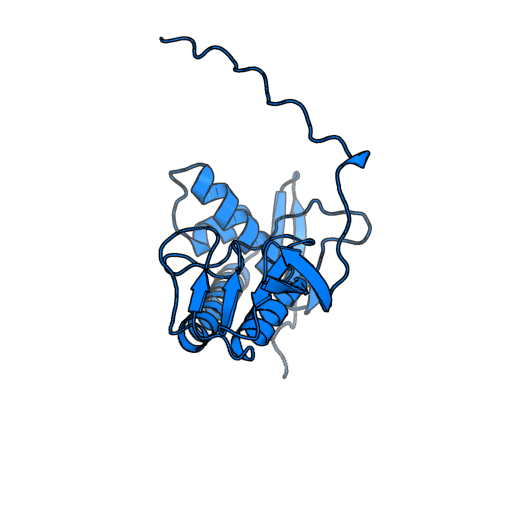94 -2.301 -0.555 1.00 95.81 84 THR A C 1
ATOM 594 O O . THR A 1 84 ? 4.350 -2.341 0.093 1.00 95.81 84 THR A O 1
ATOM 597 N N . LEU A 1 85 ? 5.486 -2.876 -1.760 1.00 96.94 85 LEU A N 1
ATOM 598 C CA . LEU A 1 85 ? 4.341 -3.556 -2.362 1.00 96.94 85 LEU A CA 1
ATOM 599 C C . LEU A 1 85 ? 4.051 -4.913 -1.701 1.00 96.94 85 LEU A C 1
ATOM 601 O O . LEU A 1 85 ? 2.885 -5.283 -1.593 1.00 96.94 85 LEU A O 1
ATOM 605 N N . ASP A 1 86 ? 5.080 -5.627 -1.236 1.00 97.88 86 ASP A N 1
ATOM 606 C CA . ASP A 1 86 ? 4.901 -6.854 -0.451 1.00 97.88 86 ASP A CA 1
ATOM 607 C C . ASP A 1 86 ? 4.282 -6.538 0.913 1.00 97.88 86 ASP A C 1
ATOM 609 O O . ASP A 1 86 ? 3.307 -7.187 1.299 1.00 97.88 86 ASP A O 1
ATOM 613 N N . ASP A 1 87 ? 4.772 -5.487 1.574 1.00 97.88 87 ASP A N 1
ATOM 614 C CA . ASP A 1 87 ? 4.225 -4.984 2.836 1.00 97.88 87 ASP A CA 1
ATOM 615 C C . ASP A 1 87 ? 2.750 -4.594 2.684 1.00 97.88 87 ASP A C 1
ATOM 617 O O . ASP A 1 87 ? 1.892 -5.079 3.422 1.00 97.88 87 ASP A O 1
ATOM 621 N N . LEU A 1 88 ? 2.416 -3.808 1.654 1.00 98.12 88 LEU A N 1
ATOM 622 C CA . LEU A 1 88 ? 1.039 -3.395 1.383 1.00 98.12 88 LEU A CA 1
ATOM 623 C C . LEU A 1 88 ? 0.116 -4.595 1.122 1.00 98.12 88 LEU A C 1
ATOM 625 O O . LEU A 1 88 ? -1.003 -4.641 1.638 1.00 98.12 88 LEU A O 1
ATOM 629 N N . ILE A 1 89 ? 0.562 -5.575 0.328 1.00 98.44 89 ILE A N 1
ATOM 630 C CA . ILE A 1 89 ? -0.216 -6.793 0.060 1.00 98.44 89 ILE A CA 1
ATOM 631 C C . ILE A 1 89 ? -0.438 -7.579 1.358 1.00 98.44 89 ILE A C 1
ATOM 633 O O . ILE A 1 89 ? -1.565 -8.014 1.617 1.00 98.44 89 ILE A O 1
ATOM 637 N N . ALA A 1 90 ? 0.600 -7.747 2.181 1.00 98.50 90 ALA A N 1
ATOM 638 C CA . ALA A 1 90 ? 0.505 -8.445 3.459 1.00 98.50 90 ALA A CA 1
ATOM 639 C C . ALA A 1 90 ? -0.465 -7.737 4.419 1.00 98.50 90 ALA A C 1
ATOM 641 O O . ALA A 1 90 ? -1.350 -8.389 4.981 1.00 98.50 90 ALA A O 1
ATOM 642 N N . SER A 1 91 ? -0.372 -6.412 4.526 1.00 98.50 91 SER A N 1
ATOM 643 C CA . SER A 1 91 ? -1.253 -5.572 5.341 1.00 98.50 91 SER A CA 1
ATOM 644 C C . SER A 1 91 ? -2.711 -5.640 4.888 1.00 98.50 91 SER A C 1
ATOM 646 O O .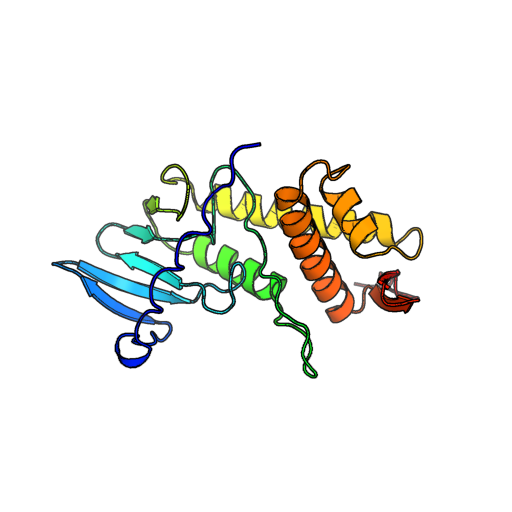 SER A 1 91 ? -3.606 -5.825 5.714 1.00 98.50 91 SER A O 1
ATOM 648 N N . LEU A 1 92 ? -2.979 -5.582 3.578 1.00 98.38 92 LEU A N 1
ATOM 649 C CA . LEU A 1 92 ? -4.332 -5.746 3.033 1.00 98.38 92 LEU A CA 1
ATOM 650 C C . LEU A 1 92 ? -4.895 -7.145 3.323 1.00 98.38 92 LEU A C 1
ATOM 652 O O . LEU A 1 92 ? -6.056 -7.277 3.714 1.00 98.38 92 LEU A O 1
ATOM 656 N N . LEU A 1 93 ? -4.085 -8.196 3.170 1.00 98.50 93 LEU A N 1
ATOM 657 C CA . LEU A 1 93 ? -4.495 -9.567 3.488 1.00 98.50 93 LEU A CA 1
ATOM 658 C C . LEU A 1 93 ? -4.772 -9.754 4.984 1.00 98.50 93 LEU A C 1
ATOM 660 O O . LEU A 1 93 ? -5.739 -10.428 5.336 1.00 98.50 93 LEU A O 1
ATOM 664 N N . ALA A 1 94 ? -3.951 -9.171 5.860 1.00 97.62 94 ALA A N 1
ATOM 665 C CA . ALA A 1 94 ? -4.188 -9.170 7.301 1.00 97.62 94 ALA A CA 1
ATOM 666 C C . ALA A 1 94 ? -5.501 -8.449 7.634 1.00 97.62 94 ALA A C 1
ATOM 668 O O . ALA A 1 94 ? -6.364 -9.030 8.291 1.00 97.62 94 ALA A O 1
ATOM 669 N N . LEU A 1 95 ? -5.706 -7.251 7.078 1.00 97.44 95 LEU A N 1
ATOM 670 C CA . LEU A 1 95 ? -6.930 -6.469 7.242 1.00 97.44 95 LEU A CA 1
ATOM 671 C C . LEU A 1 95 ? -8.187 -7.243 6.818 1.00 97.44 95 LEU A C 1
ATOM 673 O O . LEU A 1 95 ? -9.202 -7.208 7.511 1.00 97.44 95 LEU A O 1
ATOM 677 N N . GLY A 1 96 ? -8.126 -7.982 5.707 1.00 97.38 96 GLY A N 1
ATOM 678 C CA . GLY A 1 96 ? -9.243 -8.804 5.227 1.00 97.38 96 GLY A CA 1
ATOM 679 C C . GLY A 1 96 ? -9.626 -9.966 6.156 1.00 97.38 96 GLY A C 1
ATOM 680 O O . GLY A 1 96 ? -10.756 -10.456 6.083 1.00 97.38 96 GLY A O 1
ATOM 681 N N . ARG A 1 97 ? -8.714 -10.402 7.035 1.00 97.25 97 ARG A N 1
ATOM 682 C CA . ARG A 1 97 ? -8.960 -11.464 8.025 1.00 97.25 97 ARG A CA 1
ATOM 683 C C . ARG A 1 97 ? -9.501 -10.936 9.350 1.00 97.25 97 ARG A C 1
ATOM 685 O O . ARG A 1 97 ? -10.093 -11.714 10.090 1.00 97.25 97 ARG A O 1
ATOM 692 N N . ILE A 1 98 ? -9.327 -9.647 9.640 1.00 96.12 98 ILE A N 1
ATOM 693 C CA . ILE A 1 98 ? -9.812 -9.046 10.884 1.00 96.12 98 ILE A CA 1
ATOM 694 C C . ILE A 1 98 ? -11.337 -9.064 10.902 1.00 96.12 98 ILE A C 1
ATOM 696 O O . ILE A 1 98 ? -12.000 -8.706 9.919 1.00 96.12 98 ILE A O 1
ATOM 700 N N . ASP A 1 99 ? -11.884 -9.471 12.044 1.00 94.00 99 ASP A N 1
ATOM 701 C CA . ASP A 1 99 ? -13.312 -9.410 12.305 1.00 94.00 99 ASP A CA 1
ATOM 702 C C . ASP A 1 99 ? -13.728 -8.016 12.784 1.00 94.00 99 ASP A C 1
ATOM 704 O O . ASP A 1 99 ? -13.999 -7.779 13.955 1.00 94.00 99 ASP A O 1
ATOM 708 N N . ALA A 1 100 ? -13.702 -7.067 11.849 1.00 96.88 100 ALA A N 1
ATOM 709 C CA . ALA A 1 100 ? -14.174 -5.708 12.063 1.00 96.88 100 ALA A CA 1
ATOM 710 C C . ALA A 1 100 ? -15.604 -5.554 11.530 1.00 96.88 100 ALA A C 1
ATOM 712 O O . ALA A 1 100 ? -15.927 -6.017 10.432 1.00 96.88 100 ALA A O 1
ATOM 713 N N . SER A 1 101 ? -16.443 -4.855 12.290 1.00 97.06 101 SER A N 1
ATOM 714 C CA . SER A 1 101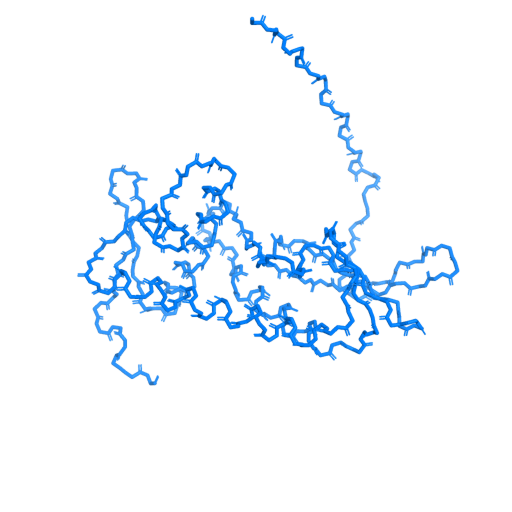 ? -17.806 -4.480 11.905 1.00 97.06 101 SER A CA 1
ATOM 715 C C . SER A 1 101 ? -17.817 -3.207 11.049 1.00 97.06 101 SER A C 1
ATOM 717 O O . SER A 1 101 ? -18.681 -3.025 10.183 1.00 97.06 101 SER A O 1
ATOM 719 N N . ILE A 1 102 ? -16.845 -2.317 11.277 1.00 98.31 102 ILE A N 1
ATOM 720 C CA . ILE A 1 102 ? -16.719 -1.042 10.578 1.00 98.31 102 ILE A CA 1
ATOM 721 C C . ILE A 1 102 ? -15.269 -0.555 10.569 1.00 98.31 102 ILE A C 1
ATOM 723 O O . ILE A 1 102 ? -14.585 -0.531 11.591 1.00 98.31 102 ILE A O 1
ATOM 727 N N . LEU A 1 103 ? -14.813 -0.124 9.397 1.00 98.44 103 LEU A N 1
ATOM 728 C CA . LEU A 1 103 ? -13.531 0.544 9.217 1.00 98.44 103 LEU A CA 1
ATOM 729 C C . LEU A 1 103 ? -13.744 2.054 9.157 1.00 98.44 103 LEU A C 1
ATOM 731 O O . LEU A 1 103 ? -14.662 2.538 8.483 1.00 98.44 103 LEU A O 1
ATOM 735 N N . LEU A 1 104 ? -12.860 2.776 9.833 1.00 98.19 104 LEU A N 1
ATOM 736 C CA . LEU A 1 104 ? -12.800 4.228 9.909 1.00 98.19 104 LEU A CA 1
ATOM 737 C C . LEU A 1 104 ? -11.502 4.686 9.223 1.00 98.19 104 LEU A C 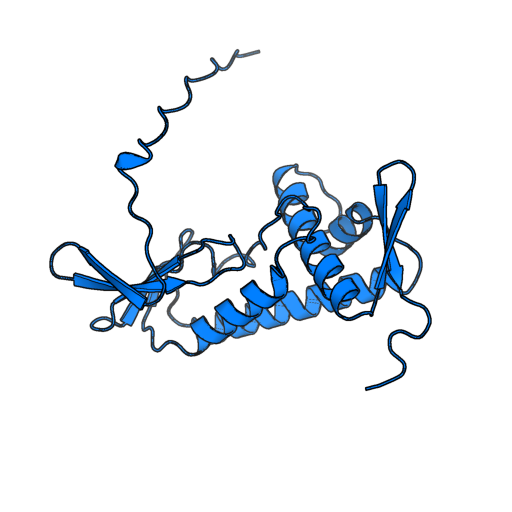1
ATOM 739 O O . LEU A 1 104 ? -10.437 4.670 9.849 1.00 98.19 104 LEU A O 1
ATOM 743 N N . PRO A 1 105 ? -11.558 5.004 7.918 1.00 97.94 105 PRO A N 1
ATOM 744 C CA . PRO A 1 105 ? -10.379 5.425 7.172 1.00 97.94 105 PRO A CA 1
ATOM 745 C C . PRO A 1 105 ? -9.930 6.834 7.572 1.00 97.94 105 PRO A C 1
ATOM 747 O O . PRO A 1 105 ? -10.719 7.614 8.103 1.00 97.94 105 PRO A O 1
ATOM 750 N N . GLY A 1 106 ? -8.682 7.180 7.246 1.00 96.19 106 GLY A N 1
ATOM 751 C CA . GLY A 1 106 ? -8.163 8.548 7.386 1.00 96.19 106 GLY A CA 1
ATOM 752 C C . GLY A 1 106 ? -8.928 9.552 6.518 1.00 96.19 106 GLY A C 1
ATOM 753 O O . GLY A 1 106 ? -9.082 10.714 6.888 1.00 96.19 106 GLY A O 1
ATOM 754 N N . HIS A 1 107 ? -9.499 9.078 5.403 1.00 94.12 107 HIS A N 1
ATOM 755 C CA . HIS A 1 107 ? -10.277 9.894 4.481 1.00 94.12 107 HIS A CA 1
ATOM 756 C C . HIS A 1 107 ? -11.555 9.212 3.979 1.00 94.12 107 HIS A C 1
ATOM 758 O O . HIS A 1 107 ? -11.577 8.042 3.584 1.00 94.12 107 HIS A O 1
ATOM 764 N N . GLY A 1 108 ? -12.617 10.010 3.861 1.00 94.12 108 GLY A N 1
ATOM 765 C CA . GLY A 1 108 ? -13.900 9.592 3.305 1.00 94.12 108 GLY A CA 1
ATOM 766 C C . GLY A 1 108 ? -14.806 8.877 4.311 1.00 94.12 108 GLY A C 1
ATOM 767 O O . GLY A 1 108 ? -14.635 8.969 5.520 1.00 94.12 108 GLY A O 1
ATOM 768 N N . ALA A 1 109 ? -15.833 8.203 3.791 1.00 96.56 109 ALA A N 1
ATOM 769 C CA . ALA A 1 109 ? -16.879 7.598 4.611 1.00 96.56 109 ALA A CA 1
ATOM 770 C C . ALA A 1 109 ? -16.458 6.248 5.231 1.00 96.56 109 ALA A C 1
ATOM 772 O O . ALA A 1 109 ? -15.685 5.513 4.606 1.00 96.56 109 ALA A O 1
ATOM 773 N N . PRO A 1 110 ? -17.044 5.863 6.383 1.00 98.00 110 PRO A N 1
ATOM 774 C CA . PRO A 1 110 ? -16.855 4.543 6.979 1.00 98.00 110 PRO A CA 1
ATOM 775 C C . PRO A 1 110 ? -17.191 3.378 6.038 1.00 98.00 110 PRO A C 1
ATOM 777 O O . PRO A 1 110 ? -18.080 3.472 5.184 1.00 98.00 110 PRO A O 1
ATOM 780 N N . ILE A 1 111 ? -16.513 2.244 6.229 1.00 98.00 111 ILE A N 1
ATOM 781 C CA . ILE A 1 111 ? -16.604 1.063 5.357 1.00 98.00 111 ILE A CA 1
ATOM 782 C C . ILE A 1 111 ? -17.084 -0.145 6.172 1.00 98.00 111 ILE A C 1
ATOM 784 O O . ILE A 1 111 ? -16.412 -0.569 7.102 1.00 98.00 111 ILE A O 1
ATOM 788 N N . ARG A 1 112 ? -18.226 -0.738 5.795 1.00 97.19 112 ARG A N 1
ATOM 789 C CA . ARG A 1 112 ? -18.777 -1.958 6.437 1.00 97.19 112 ARG A CA 1
ATOM 790 C C . ARG A 1 112 ? -18.481 -3.257 5.680 1.00 97.19 112 ARG A C 1
ATOM 792 O O . ARG A 1 112 ? -18.546 -4.335 6.245 1.00 97.19 112 ARG A O 1
ATOM 799 N N . ALA A 1 113 ? -18.153 -3.161 4.392 1.00 95.44 113 ALA A N 1
ATOM 800 C CA . ALA A 1 113 ? -17.856 -4.305 3.527 1.00 95.44 113 ALA A CA 1
ATOM 801 C C . ALA A 1 113 ? -16.350 -4.387 3.219 1.00 95.44 113 ALA A C 1
ATOM 803 O O . ALA A 1 113 ? -15.938 -4.412 2.056 1.00 95.44 113 ALA A O 1
ATOM 804 N N . HIS A 1 114 ? -15.507 -4.374 4.258 1.00 96.38 114 HIS A N 1
ATOM 805 C CA . HIS A 1 114 ? -14.053 -4.261 4.089 1.00 96.38 114 HIS A CA 1
ATOM 806 C C . HIS A 1 114 ? -13.445 -5.423 3.323 1.00 96.38 114 HIS A C 1
ATOM 808 O O . HIS A 1 114 ? -12.567 -5.195 2.502 1.00 96.38 114 HIS A O 1
ATOM 814 N N . ARG A 1 115 ? -13.939 -6.649 3.516 1.00 97.50 115 ARG A N 1
ATOM 815 C CA . ARG A 1 115 ? -13.420 -7.836 2.815 1.00 97.50 115 ARG A CA 1
ATOM 816 C C . ARG A 1 115 ? -13.567 -7.718 1.292 1.00 97.50 115 ARG A C 1
ATOM 818 O O . ARG A 1 115 ? -12.636 -8.040 0.558 1.00 97.50 115 ARG A O 1
ATOM 825 N N . VAL A 1 116 ? -14.692 -7.172 0.818 1.00 97.31 116 VAL A N 1
ATOM 826 C CA . VAL A 1 116 ? -14.924 -6.893 -0.613 1.00 97.31 116 VAL A CA 1
ATOM 827 C C . VAL A 1 116 ? -13.969 -5.810 -1.110 1.00 97.31 116 VAL A C 1
ATOM 829 O O . VAL A 1 116 ? -13.365 -5.947 -2.174 1.00 97.31 116 VAL A O 1
ATOM 832 N N . LEU A 1 117 ? -13.792 -4.746 -0.324 1.00 97.06 117 LEU A N 1
ATOM 833 C CA . LEU A 1 117 ? -12.890 -3.655 -0.678 1.00 97.06 117 LEU A CA 1
ATOM 834 C C . LEU A 1 117 ? -11.424 -4.112 -0.725 1.00 97.06 117 LEU A C 1
ATOM 836 O O . LEU A 1 117 ? -10.726 -3.797 -1.681 1.00 97.06 117 LEU A O 1
ATOM 840 N N . VAL A 1 118 ? -10.973 -4.903 0.248 1.00 97.94 118 VAL A N 1
ATOM 841 C CA . VAL A 1 118 ? -9.635 -5.514 0.277 1.00 97.94 118 VAL A CA 1
ATOM 842 C C . VAL A 1 118 ? -9.408 -6.370 -0.966 1.00 97.94 118 VAL A C 1
ATOM 844 O O . VAL A 1 118 ? -8.402 -6.194 -1.652 1.00 97.94 118 VAL A O 1
ATOM 847 N N . ALA A 1 119 ? -10.357 -7.249 -1.308 1.00 98.00 119 ALA A N 1
ATOM 848 C CA . ALA A 1 119 ? -10.267 -8.065 -2.518 1.00 98.00 119 ALA A CA 1
ATOM 849 C C . ALA A 1 119 ? -10.143 -7.194 -3.778 1.00 98.00 119 ALA A C 1
ATOM 851 O O . ALA A 1 119 ? -9.325 -7.485 -4.656 1.00 98.00 119 ALA A O 1
ATOM 852 N N . ARG A 1 120 ? -10.892 -6.084 -3.840 1.00 97.38 120 ARG A N 1
ATOM 853 C CA . ARG A 1 120 ? -10.779 -5.120 -4.936 1.00 97.38 120 ARG A CA 1
ATOM 854 C C . ARG A 1 120 ? -9.395 -4.470 -4.993 1.00 97.38 120 ARG A C 1
ATOM 856 O O . ARG A 1 120 ? -8.807 -4.440 -6.067 1.00 97.38 120 ARG A O 1
ATOM 863 N N . ARG A 1 121 ? -8.841 -4.022 -3.863 1.00 97.25 121 ARG A N 1
ATOM 864 C CA . ARG A 1 121 ? -7.505 -3.396 -3.809 1.00 97.25 121 ARG A CA 1
ATOM 865 C C . ARG A 1 121 ? -6.394 -4.353 -4.233 1.00 97.25 121 ARG A C 1
ATOM 867 O O . ARG A 1 121 ? -5.510 -3.968 -4.992 1.00 97.25 121 ARG A O 1
ATOM 874 N N . LEU A 1 122 ? -6.478 -5.617 -3.827 1.00 98.00 122 LEU A N 1
ATOM 875 C CA . LEU A 1 122 ? -5.551 -6.659 -4.280 1.00 98.00 122 LEU A CA 1
ATOM 876 C C . LEU A 1 122 ? -5.661 -6.906 -5.795 1.00 98.00 122 LEU A C 1
ATOM 878 O O . LEU A 1 122 ? -4.646 -7.108 -6.466 1.00 98.00 122 LEU A O 1
ATOM 882 N N . ALA A 1 123 ? -6.876 -6.866 -6.350 1.00 97.44 123 ALA A N 1
ATOM 883 C CA . ALA A 1 123 ? -7.083 -6.953 -7.794 1.00 97.44 123 ALA A CA 1
ATOM 884 C C . ALA A 1 123 ? -6.513 -5.729 -8.534 1.00 97.44 123 ALA A C 1
ATOM 886 O O . ALA A 1 123 ? -5.864 -5.904 -9.565 1.00 97.44 123 ALA A O 1
ATOM 887 N N . ASP A 1 124 ? -6.683 -4.520 -7.990 1.00 95.94 124 ASP A N 1
ATOM 888 C CA . ASP A 1 124 ? -6.135 -3.279 -8.556 1.00 95.94 124 ASP A CA 1
ATOM 889 C C . ASP A 1 124 ? -4.586 -3.320 -8.593 1.00 95.94 124 ASP A C 1
ATOM 891 O O . ASP A 1 124 ? -3.972 -2.968 -9.605 1.00 95.94 124 ASP A O 1
ATOM 895 N N . ILE A 1 125 ? -3.936 -3.833 -7.536 1.00 96.88 125 ILE A N 1
ATOM 896 C CA . ILE A 1 125 ? -2.474 -4.052 -7.501 1.00 96.88 125 ILE A CA 1
ATOM 897 C C . ILE A 1 125 ? -2.044 -5.049 -8.584 1.00 96.88 125 ILE A C 1
ATOM 899 O O . ILE A 1 125 ? -1.093 -4.800 -9.329 1.00 96.88 125 ILE A O 1
ATOM 903 N N . ARG A 1 126 ? -2.758 -6.174 -8.711 1.00 97.38 126 ARG A N 1
ATOM 904 C CA . ARG A 1 126 ? -2.469 -7.184 -9.740 1.00 97.38 126 ARG A CA 1
ATOM 905 C C . ARG A 1 126 ? -2.606 -6.611 -11.150 1.00 97.38 126 ARG A C 1
ATOM 907 O O . ARG A 1 126 ? -1.755 -6.884 -11.995 1.00 97.38 126 ARG A O 1
ATOM 914 N N . ALA A 1 127 ? -3.650 -5.822 -11.397 1.00 96.19 127 ALA A N 1
ATOM 915 C CA . ALA A 1 127 ? -3.863 -5.152 -12.675 1.00 96.19 127 ALA A CA 1
ATOM 916 C C . ALA A 1 127 ? -2.722 -4.172 -12.986 1.00 96.19 127 ALA A C 1
ATOM 918 O O . ALA A 1 127 ? -2.182 -4.201 -14.091 1.00 96.19 127 ALA A O 1
ATOM 919 N N . SER A 1 128 ? -2.288 -3.392 -11.991 1.00 96.06 128 SER A N 1
ATOM 920 C CA . SER A 1 128 ? -1.157 -2.463 -12.121 1.00 96.06 128 SER A CA 1
ATOM 921 C C . SER A 1 128 ? 0.135 -3.198 -12.487 1.00 96.06 128 SER A C 1
ATOM 923 O O . SER A 1 128 ? 0.790 -2.846 -13.466 1.00 96.06 128 SER A O 1
ATOM 925 N N . LEU A 1 129 ? 0.464 -4.293 -11.789 1.00 97.38 129 LEU A N 1
ATOM 926 C CA . LEU A 1 129 ? 1.613 -5.143 -12.132 1.00 97.38 129 LEU A CA 1
ATOM 927 C C . LEU A 1 129 ? 1.514 -5.708 -13.559 1.00 97.38 129 LEU A C 1
ATOM 929 O O . LEU A 1 129 ? 2.516 -5.756 -14.272 1.00 97.38 129 LEU A O 1
ATOM 933 N N . GLY A 1 130 ? 0.318 -6.121 -13.988 1.00 96.69 130 GLY A N 1
ATOM 934 C CA . GLY A 1 130 ? 0.062 -6.575 -15.357 1.00 96.69 130 GLY A CA 1
ATOM 935 C C . GLY A 1 130 ? 0.321 -5.486 -16.403 1.00 96.69 130 GLY A C 1
ATOM 936 O O . GLY A 1 130 ? 0.994 -5.745 -17.401 1.00 96.69 130 GLY A O 1
ATOM 937 N N . ALA A 1 131 ? -0.140 -4.261 -16.146 1.00 95.38 131 ALA A N 1
ATOM 938 C CA . ALA A 1 131 ? 0.091 -3.109 -17.016 1.00 95.38 131 ALA A CA 1
ATOM 939 C C . ALA A 1 131 ? 1.585 -2.756 -17.116 1.00 95.38 131 ALA A C 1
ATOM 941 O O . ALA A 1 131 ? 2.109 -2.606 -18.222 1.00 95.38 131 ALA A O 1
ATOM 942 N N . VAL A 1 132 ? 2.310 -2.723 -15.987 1.00 96.31 132 VAL A N 1
ATOM 943 C CA . VAL A 1 132 ? 3.768 -2.496 -15.995 1.00 96.31 132 VAL A CA 1
ATOM 944 C C . VAL A 1 132 ? 4.489 -3.588 -16.788 1.00 96.31 132 VAL A C 1
ATOM 946 O O . VAL A 1 132 ? 5.338 -3.287 -17.627 1.00 96.31 132 VAL A O 1
ATOM 949 N N . ARG A 1 133 ? 4.128 -4.861 -16.589 1.00 96.44 133 ARG A N 1
ATOM 950 C CA . ARG A 1 133 ? 4.710 -5.964 -17.368 1.00 96.44 133 ARG A CA 1
ATOM 951 C C . ARG A 1 133 ? 4.468 -5.797 -18.866 1.00 96.44 133 ARG A C 1
ATOM 953 O O . ARG A 1 133 ? 5.394 -5.986 -19.6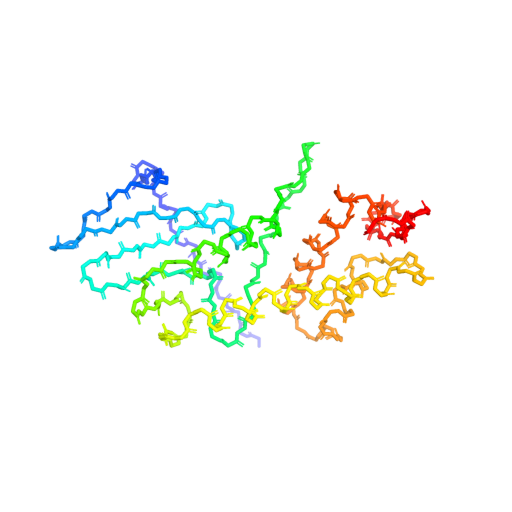50 1.00 96.44 133 ARG A O 1
ATOM 960 N N . SER A 1 134 ? 3.251 -5.426 -19.255 1.00 94.12 134 SER A N 1
ATOM 961 C CA . SER A 1 134 ? 2.879 -5.217 -20.657 1.00 94.12 134 SER A CA 1
ATOM 962 C C . SER A 1 134 ? 3.747 -4.143 -21.322 1.00 94.12 134 SER A C 1
ATOM 964 O O . SER A 1 134 ? 4.363 -4.391 -22.360 1.00 94.12 134 SER A O 1
ATOM 966 N N . VAL A 1 135 ? 3.884 -2.971 -20.690 1.00 94.00 135 VAL A N 1
ATOM 967 C CA . VAL A 1 135 ? 4.605 -1.838 -21.296 1.00 94.00 135 VAL A CA 1
ATOM 968 C C . VAL A 1 135 ? 6.126 -2.045 -21.346 1.00 94.00 135 VAL A C 1
ATOM 970 O O . VAL A 1 135 ? 6.780 -1.565 -22.278 1.00 94.00 135 VAL A O 1
ATOM 973 N N . VAL A 1 136 ? 6.682 -2.784 -20.380 1.00 95.12 136 VAL A N 1
ATOM 974 C CA . VAL A 1 136 ? 8.123 -3.086 -20.266 1.00 95.12 136 VAL A CA 1
ATOM 975 C C . VAL A 1 136 ? 8.542 -4.264 -21.149 1.00 95.12 136 VAL A C 1
ATOM 977 O O . VAL A 1 136 ? 9.682 -4.318 -21.608 1.00 95.12 136 VAL A O 1
ATOM 980 N N . ALA A 1 137 ? 7.638 -5.209 -21.426 1.00 92.19 137 ALA A N 1
ATOM 981 C CA . ALA A 1 137 ? 7.940 -6.361 -22.275 1.00 92.19 137 ALA A CA 1
ATOM 982 C C . ALA A 1 137 ? 8.252 -5.975 -23.731 1.00 92.19 137 ALA A C 1
ATOM 984 O O . ALA A 1 137 ? 8.963 -6.717 -24.405 1.00 92.19 137 ALA A O 1
ATOM 985 N N . ALA A 1 138 ? 7.728 -4.841 -24.206 1.00 88.81 138 ALA A N 1
ATOM 986 C CA . ALA A 1 138 ? 7.924 -4.377 -25.577 1.00 88.81 138 ALA A CA 1
ATOM 987 C C . ALA A 1 138 ? 9.304 -3.740 -25.809 1.00 88.81 138 ALA A C 1
ATOM 989 O O . ALA A 1 138 ? 9.903 -3.929 -26.864 1.00 88.81 138 ALA A O 1
ATOM 990 N N . ARG A 1 139 ? 9.786 -2.943 -24.848 1.00 92.62 139 ARG A N 1
ATOM 991 C CA . ARG A 1 139 ? 11.077 -2.238 -24.891 1.00 92.62 139 ARG A CA 1
ATOM 992 C C . ARG A 1 139 ? 11.409 -1.650 -23.517 1.00 92.62 139 ARG A C 1
ATOM 994 O O . ARG A 1 139 ? 10.481 -1.461 -22.729 1.00 92.62 139 ARG A O 1
ATOM 1001 N N . PRO A 1 140 ? 12.667 -1.250 -23.257 1.00 95.75 140 PRO A N 1
ATOM 1002 C CA . PRO A 1 140 ? 12.996 -0.468 -22.072 1.00 95.75 140 PRO A CA 1
ATOM 1003 C C . PRO A 1 140 ? 12.122 0.793 -21.955 1.00 95.75 140 PRO A C 1
ATOM 1005 O O . PRO A 1 140 ? 11.899 1.511 -22.943 1.00 95.75 140 PRO A O 1
ATOM 1008 N N . ARG A 1 141 ? 11.627 1.060 -20.744 1.00 97.19 141 ARG A N 1
ATOM 1009 C CA . ARG A 1 141 ? 10.764 2.207 -20.407 1.00 97.19 141 ARG A CA 1
ATOM 1010 C C . ARG A 1 141 ? 11.311 2.949 -19.205 1.00 97.19 141 ARG A C 1
ATOM 1012 O O . ARG A 1 141 ? 11.767 2.310 -18.262 1.00 97.19 141 ARG A O 1
ATOM 1019 N N . SER A 1 142 ? 11.254 4.278 -19.219 1.00 96.75 142 SER A N 1
ATOM 1020 C CA . SER A 1 142 ? 11.561 5.040 -18.009 1.00 96.75 142 SER A CA 1
ATOM 1021 C C . SER A 1 142 ? 10.476 4.811 -16.951 1.00 96.75 142 SER A C 1
ATOM 1023 O O . SER A 1 142 ? 9.336 4.479 -17.286 1.00 96.75 142 SER A O 1
ATOM 1025 N N . LEU A 1 143 ? 10.789 5.014 -15.669 1.00 94.88 143 LEU A N 1
ATOM 1026 C CA . LEU A 1 143 ? 9.753 4.973 -14.623 1.00 94.88 143 LEU A CA 1
ATOM 1027 C C . LEU A 1 143 ? 8.662 6.034 -14.838 1.00 94.88 143 LEU A C 1
ATOM 1029 O O . LEU A 1 143 ? 7.515 5.804 -14.466 1.00 94.88 143 LEU A O 1
ATOM 1033 N N . TRP A 1 144 ? 8.999 7.148 -15.495 1.00 94.00 144 TRP A N 1
ATOM 1034 C CA . TRP A 1 144 ? 8.025 8.151 -15.920 1.00 94.00 144 TRP A CA 1
ATOM 1035 C C . TRP A 1 144 ? 7.069 7.611 -16.990 1.00 94.00 144 TRP A C 1
ATOM 1037 O O . TRP A 1 144 ? 5.856 7.722 -16.834 1.00 94.00 144 TRP A O 1
ATOM 1047 N N . ASP A 1 145 ? 7.585 6.938 -18.026 1.00 94.25 145 ASP A N 1
ATOM 1048 C CA . ASP A 1 145 ? 6.742 6.291 -19.045 1.00 94.25 145 ASP A CA 1
ATOM 1049 C C . ASP A 1 145 ? 5.788 5.266 -18.419 1.00 94.25 145 ASP A C 1
ATOM 1051 O O . ASP A 1 145 ? 4.629 5.159 -18.821 1.00 94.25 145 ASP A O 1
ATOM 1055 N N . VAL A 1 146 ? 6.274 4.505 -17.432 1.00 95.38 146 VAL A N 1
ATOM 1056 C CA . VAL A 1 146 ? 5.460 3.533 -16.692 1.00 95.38 146 VAL A CA 1
ATOM 1057 C C . VAL A 1 146 ? 4.364 4.241 -15.890 1.00 95.38 146 VAL A C 1
ATOM 1059 O O . VAL A 1 146 ? 3.211 3.818 -15.949 1.00 95.38 146 VAL A O 1
ATOM 1062 N N . ALA A 1 147 ? 4.687 5.328 -15.185 1.00 93.69 147 ALA A N 1
ATOM 1063 C CA . ALA A 1 147 ? 3.709 6.118 -14.434 1.00 93.69 147 ALA A CA 1
ATOM 1064 C C . ALA A 1 147 ? 2.610 6.697 -15.345 1.00 93.69 147 ALA A C 1
ATOM 1066 O O . ALA A 1 147 ? 1.422 6.559 -15.041 1.00 93.69 147 ALA A O 1
ATOM 1067 N N . CYS A 1 148 ? 2.987 7.260 -16.498 1.00 91.31 148 CYS A N 1
ATOM 1068 C CA . CYS A 1 148 ? 2.043 7.737 -17.513 1.00 91.31 148 CYS A CA 1
ATOM 1069 C C . CYS A 1 148 ? 1.190 6.599 -18.094 1.00 91.31 148 CYS A C 1
ATOM 1071 O O . CYS A 1 148 ? 0.012 6.789 -18.380 1.00 91.31 148 CYS A O 1
ATOM 1073 N N . HIS A 1 149 ? 1.742 5.393 -18.250 1.00 91.44 149 HIS A N 1
ATOM 1074 C CA . HIS A 1 149 ? 0.963 4.241 -18.712 1.00 91.44 149 HIS A CA 1
ATOM 1075 C C . HIS A 1 149 ? -0.081 3.778 -17.682 1.00 91.44 149 HIS A C 1
ATOM 1077 O O . HIS A 1 149 ? -1.164 3.349 -18.068 1.00 91.44 149 HIS A O 1
ATOM 1083 N N . LEU A 1 150 ? 0.224 3.878 -16.384 1.00 90.00 150 LEU A N 1
ATOM 1084 C CA . LEU A 1 150 ? -0.681 3.461 -15.308 1.00 90.00 150 LEU A CA 1
ATOM 1085 C C . LEU A 1 150 ? -1.876 4.405 -15.102 1.00 90.00 150 LEU A C 1
ATOM 1087 O O . LEU A 1 150 ? -2.919 3.946 -14.644 1.00 90.00 150 LEU A O 1
ATOM 1091 N N . GLY A 1 151 ? -1.736 5.700 -15.407 1.00 79.38 151 GLY A N 1
ATOM 1092 C CA . GLY A 1 151 ? -2.765 6.709 -15.113 1.00 79.38 151 GLY A CA 1
ATOM 1093 C C . GLY A 1 151 ? -3.173 7.617 -16.276 1.00 79.38 151 GLY A C 1
ATOM 1094 O O . GLY A 1 151 ? -4.008 8.493 -16.074 1.00 79.38 151 GLY A O 1
ATOM 1095 N N . GLY A 1 152 ? -2.603 7.436 -17.471 1.00 74.81 152 GLY A N 1
ATOM 1096 C CA . GLY A 1 152 ? -2.744 8.368 -18.594 1.00 74.81 152 GLY A CA 1
ATOM 1097 C C . GLY A 1 152 ? -1.796 9.575 -18.497 1.00 74.81 152 GLY A C 1
ATOM 1098 O O . GLY A 1 152 ? -0.928 9.609 -17.614 1.00 74.81 152 GLY A O 1
ATOM 1099 N N . PRO A 1 153 ? -1.942 10.570 -19.399 1.00 68.94 153 PRO A N 1
ATOM 1100 C CA . PRO A 1 153 ? -1.205 11.830 -19.328 1.00 68.94 153 PRO A CA 1
ATOM 1101 C C . PRO A 1 153 ? -1.322 12.468 -17.940 1.00 68.94 153 PRO A C 1
ATOM 1103 O O . PRO A 1 153 ? -2.340 12.338 -17.254 1.00 68.94 153 PRO A O 1
ATOM 1106 N N . VAL A 1 154 ? -0.233 13.081 -17.488 1.00 66.44 154 VAL A N 1
ATOM 1107 C CA . VAL A 1 154 ? -0.149 13.715 -16.174 1.00 66.44 154 VAL A CA 1
ATOM 1108 C C . VAL A 1 154 ? -0.389 15.207 -16.364 1.00 66.44 154 VAL A C 1
ATOM 1110 O O . VAL A 1 154 ? 0.515 15.918 -16.793 1.00 66.44 154 VAL A O 1
ATOM 1113 N N . ASP A 1 155 ? -1.601 15.654 -16.043 1.00 69.06 155 ASP A N 1
ATOM 1114 C CA . ASP A 1 155 ? -1.999 17.064 -16.160 1.00 69.06 155 ASP A CA 1
ATOM 1115 C C . ASP A 1 155 ? -1.878 17.820 -14.819 1.00 69.06 155 ASP A C 1
ATOM 1117 O O . ASP A 1 155 ? -1.895 19.048 -14.794 1.00 69.06 155 ASP A O 1
ATOM 1121 N N . ASP A 1 156 ? -1.713 17.092 -13.704 1.00 72.38 156 ASP A N 1
ATOM 1122 C CA . ASP A 1 156 ? -1.590 17.618 -12.338 1.00 72.38 156 ASP A CA 1
ATOM 1123 C C . ASP A 1 156 ? -0.389 17.002 -11.587 1.00 72.38 156 ASP A C 1
ATOM 1125 O O . ASP A 1 156 ? -0.095 15.806 -11.694 1.00 72.38 156 ASP A O 1
ATOM 1129 N N . ALA A 1 157 ? 0.317 17.826 -10.805 1.00 66.06 157 ALA A N 1
ATOM 1130 C CA . ALA A 1 157 ? 1.542 17.435 -10.099 1.00 66.06 157 ALA A CA 1
ATOM 1131 C C . ALA A 1 157 ? 1.302 16.465 -8.920 1.00 66.06 157 ALA A C 1
ATOM 1133 O O . ALA A 1 157 ? 2.166 15.631 -8.612 1.00 66.06 157 ALA A O 1
ATOM 1134 N N . GLY A 1 158 ? 0.140 16.539 -8.264 1.00 65.56 158 GLY A N 1
ATOM 1135 C CA . GLY A 1 158 ? -0.251 15.609 -7.201 1.00 65.56 158 GLY A CA 1
ATOM 1136 C C . GLY A 1 158 ? -0.509 14.210 -7.756 1.00 65.56 158 GLY A C 1
ATOM 1137 O O . GLY A 1 158 ? 0.005 13.212 -7.235 1.00 65.56 158 GLY A O 1
ATOM 1138 N N . ASP A 1 159 ? -1.210 14.144 -8.884 1.00 76.12 159 ASP A N 1
ATOM 1139 C CA . ASP A 1 159 ? -1.423 12.906 -9.634 1.00 76.12 159 ASP A CA 1
ATOM 1140 C C . ASP A 1 159 ? -0.108 12.295 -10.143 1.00 76.12 159 ASP A C 1
ATOM 1142 O O . ASP A 1 159 ? 0.064 11.070 -10.106 1.00 76.12 159 ASP A O 1
ATOM 1146 N N . ALA A 1 160 ? 0.848 13.136 -10.552 1.00 82.81 160 ALA A N 1
ATOM 1147 C CA . ALA A 1 160 ? 2.186 12.711 -10.967 1.00 82.81 160 ALA A CA 1
ATOM 1148 C C . ALA A 1 160 ? 2.893 11.898 -9.876 1.00 82.81 160 ALA A C 1
ATOM 1150 O O . ALA A 1 160 ? 3.385 10.792 -10.120 1.00 82.81 160 ALA A O 1
ATOM 1151 N N . SER A 1 161 ? 2.914 12.446 -8.659 1.00 84.62 161 SER A N 1
ATOM 1152 C CA . SER A 1 161 ? 3.620 11.8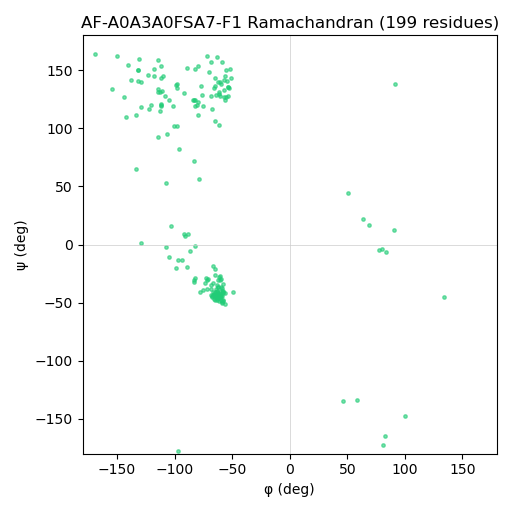65 -7.515 1.00 84.62 161 SER A CA 1
ATOM 1153 C C . SER A 1 161 ? 3.022 10.516 -7.125 1.00 84.62 161 SER A C 1
ATOM 1155 O O . SER A 1 161 ? 3.747 9.538 -6.928 1.00 84.62 161 SER A O 1
ATOM 1157 N N . ALA A 1 162 ? 1.689 10.432 -7.101 1.00 87.75 162 ALA A N 1
ATOM 1158 C CA . ALA A 1 162 ? 0.988 9.200 -6.769 1.00 87.75 162 ALA A CA 1
ATOM 1159 C C . ALA A 1 162 ? 1.263 8.078 -7.790 1.00 87.75 162 ALA A C 1
ATOM 1161 O O . ALA A 1 162 ? 1.543 6.929 -7.430 1.00 87.75 162 ALA A O 1
ATOM 1162 N N . ARG A 1 163 ? 1.223 8.411 -9.085 1.00 89.94 163 ARG A N 1
ATOM 1163 C CA . ARG A 1 163 ? 1.482 7.450 -10.169 1.00 89.94 163 ARG A CA 1
ATOM 1164 C C . ARG A 1 163 ? 2.941 7.006 -10.188 1.00 89.94 163 ARG A C 1
ATOM 1166 O O . ARG A 1 163 ? 3.212 5.827 -10.412 1.00 89.94 163 ARG A O 1
ATOM 1173 N N . LEU A 1 164 ? 3.874 7.919 -9.916 1.00 92.06 164 LEU A N 1
ATOM 1174 C CA . LEU A 1 164 ? 5.295 7.594 -9.843 1.00 92.06 164 LEU A CA 1
ATOM 1175 C C . LEU A 1 164 ? 5.603 6.661 -8.669 1.00 92.06 164 LEU A C 1
ATOM 1177 O O . LEU A 1 164 ? 6.336 5.692 -8.855 1.00 92.06 164 LEU A O 1
ATOM 1181 N N . ALA A 1 165 ? 5.017 6.895 -7.493 1.00 93.69 165 ALA A N 1
ATOM 1182 C CA . ALA A 1 165 ? 5.177 6.002 -6.346 1.00 93.69 165 ALA A CA 1
ATOM 1183 C C . ALA A 1 165 ? 4.686 4.578 -6.660 1.00 93.69 165 ALA A C 1
ATOM 1185 O O . ALA A 1 165 ? 5.409 3.608 -6.424 1.00 93.69 165 ALA A O 1
ATOM 1186 N N . LEU A 1 166 ? 3.515 4.442 -7.295 1.00 95.12 166 LEU A N 1
ATOM 1187 C CA . LEU A 1 166 ? 3.016 3.140 -7.747 1.00 95.12 166 LEU A CA 1
ATOM 1188 C C . LEU A 1 166 ? 3.937 2.500 -8.802 1.00 95.12 166 LEU A C 1
ATOM 1190 O O . LEU A 1 166 ? 4.255 1.315 -8.699 1.00 95.12 166 LEU A O 1
ATOM 1194 N N . ALA A 1 167 ? 4.402 3.272 -9.789 1.00 95.62 167 ALA A N 1
ATOM 1195 C CA . ALA A 1 167 ? 5.326 2.789 -10.814 1.00 95.62 167 ALA A CA 1
ATOM 1196 C C . ALA A 1 167 ? 6.643 2.282 -10.207 1.00 95.62 167 ALA A C 1
ATOM 1198 O O . ALA A 1 167 ? 7.122 1.213 -10.588 1.00 95.62 167 ALA A O 1
ATOM 1199 N N . VAL A 1 168 ? 7.206 3.012 -9.237 1.00 95.75 168 VAL A N 1
ATOM 1200 C CA . VAL A 1 168 ? 8.418 2.617 -8.506 1.00 95.75 168 VAL A CA 1
ATOM 1201 C C . VAL A 1 168 ? 8.175 1.337 -7.710 1.00 95.75 168 VAL A C 1
ATOM 1203 O O . VAL A 1 168 ? 8.969 0.407 -7.837 1.00 95.75 168 VAL A O 1
ATOM 1206 N N . ALA A 1 169 ? 7.077 1.254 -6.955 1.00 96.31 169 ALA A N 1
ATOM 1207 C CA . ALA A 1 169 ? 6.751 0.078 -6.151 1.00 96.31 169 ALA A CA 1
ATOM 1208 C C . ALA A 1 169 ? 6.562 -1.178 -7.021 1.00 96.31 169 ALA A C 1
ATOM 1210 O O . ALA A 1 169 ? 7.113 -2.237 -6.719 1.00 96.31 169 ALA A O 1
ATOM 1211 N N . CYS A 1 170 ? 5.849 -1.066 -8.148 1.00 96.88 170 CYS A N 1
ATOM 1212 C CA . CYS A 1 170 ? 5.728 -2.159 -9.114 1.00 96.88 170 CYS A CA 1
ATOM 1213 C C . CYS A 1 170 ? 7.080 -2.530 -9.744 1.00 96.88 170 CYS A C 1
ATOM 1215 O O . CYS A 1 170 ? 7.364 -3.714 -9.928 1.00 96.88 170 CYS A O 1
ATOM 1217 N N . ALA A 1 171 ? 7.917 -1.544 -10.075 1.00 96.06 171 ALA A N 1
ATOM 1218 C CA . ALA A 1 171 ? 9.238 -1.784 -10.646 1.00 96.06 171 ALA A CA 1
ATOM 1219 C C . ALA A 1 171 ? 10.166 -2.509 -9.665 1.00 96.06 171 ALA A C 1
ATOM 1221 O O . ALA A 1 171 ? 10.799 -3.488 -10.052 1.00 96.06 171 ALA A O 1
ATOM 1222 N N . ASP A 1 172 ? 10.239 -2.053 -8.412 1.00 95.69 172 ASP A N 1
ATOM 1223 C CA . ASP A 1 172 ? 11.025 -2.696 -7.353 1.00 95.69 172 ASP A CA 1
ATOM 1224 C C . ASP A 1 172 ? 10.552 -4.152 -7.159 1.00 95.69 172 ASP A C 1
ATOM 1226 O O . ASP A 1 172 ? 11.355 -5.077 -7.283 1.00 95.69 172 ASP A O 1
ATOM 1230 N N . TRP A 1 173 ? 9.236 -4.379 -7.054 1.00 96.88 173 TRP A N 1
ATOM 1231 C CA . TRP A 1 173 ? 8.650 -5.720 -6.920 1.00 96.88 173 TRP A CA 1
ATOM 1232 C C . TRP A 1 173 ? 9.006 -6.672 -8.077 1.00 96.88 173 TRP A C 1
ATOM 1234 O O . TRP A 1 173 ? 9.288 -7.855 -7.861 1.00 96.88 173 TRP A O 1
ATOM 1244 N N . LEU A 1 174 ? 8.992 -6.177 -9.321 1.00 96.88 174 LEU A N 1
ATOM 1245 C CA . LEU A 1 174 ? 9.333 -6.966 -10.512 1.00 96.88 174 LEU A CA 1
ATOM 1246 C C . LEU A 1 174 ? 10.834 -7.269 -10.607 1.00 96.88 174 LEU A C 1
ATOM 1248 O O . LEU A 1 174 ? 11.194 -8.374 -11.022 1.00 96.88 174 LEU A O 1
ATOM 1252 N N . VAL A 1 175 ? 11.694 -6.319 -10.231 1.00 95.38 175 VAL A N 1
ATOM 1253 C CA . VAL A 1 175 ? 13.154 -6.511 -10.211 1.00 95.38 175 VAL A CA 1
ATOM 1254 C C . VAL A 1 175 ? 13.550 -7.523 -9.139 1.00 95.38 175 VAL A C 1
ATOM 1256 O O . VAL A 1 175 ? 14.307 -8.451 -9.424 1.00 95.38 175 VAL A O 1
ATOM 1259 N N . GLU A 1 176 ? 12.987 -7.411 -7.935 1.00 94.75 176 GLU A N 1
ATOM 1260 C CA . GLU A 1 176 ? 13.249 -8.334 -6.820 1.00 94.75 176 GLU A CA 1
ATOM 1261 C C . GLU A 1 176 ? 12.867 -9.782 -7.140 1.00 94.75 176 GLU A C 1
ATOM 1263 O O . GLU A 1 176 ? 13.497 -10.722 -6.661 1.00 94.75 176 GLU A O 1
ATOM 1268 N N . ARG A 1 177 ? 11.857 -9.975 -7.993 1.00 95.50 177 ARG A N 1
ATOM 1269 C CA . ARG A 1 177 ? 11.411 -11.296 -8.470 1.00 95.50 177 ARG A CA 1
ATOM 1270 C C . ARG A 1 177 ? 12.090 -11.737 -9.762 1.00 95.50 177 ARG A C 1
ATOM 1272 O O . ARG A 1 177 ? 11.673 -12.718 -10.375 1.00 95.50 177 ARG A O 1
ATOM 1279 N N . GLY A 1 178 ? 13.108 -11.000 -10.195 1.00 95.56 178 GLY A N 1
ATOM 1280 C CA . GLY A 1 178 ? 13.910 -11.303 -11.372 1.00 95.56 178 GLY A CA 1
ATOM 1281 C C . GLY A 1 178 ? 13.150 -11.268 -12.695 1.00 95.56 178 GLY A C 1
ATOM 1282 O O . GLY A 1 178 ? 13.584 -11.883 -13.667 1.00 95.56 178 GLY A O 1
ATOM 1283 N N . TRP A 1 179 ? 12.017 -10.566 -12.744 1.00 96.56 179 TRP A N 1
ATOM 1284 C CA . TRP A 1 179 ? 11.241 -10.413 -13.971 1.00 96.56 179 TRP A CA 1
ATOM 1285 C C . TRP A 1 179 ? 11.783 -9.278 -14.856 1.00 96.56 179 TRP A C 1
ATOM 1287 O O . TRP A 1 179 ? 11.719 -9.358 -16.085 1.00 96.56 179 TRP A O 1
ATOM 1297 N N . ALA A 1 180 ? 12.335 -8.235 -14.238 1.00 96.94 180 ALA A N 1
ATOM 1298 C CA . ALA A 1 180 ? 12.911 -7.081 -14.916 1.00 96.94 180 ALA A CA 1
ATOM 1299 C C . ALA A 1 180 ? 14.303 -6.735 -14.377 1.00 96.94 180 ALA A C 1
ATOM 1301 O O . ALA A 1 180 ? 14.653 -7.089 -13.251 1.00 96.94 180 ALA A O 1
ATOM 1302 N N . ASP A 1 181 ? 15.053 -5.995 -15.182 1.00 95.81 181 ASP A N 1
ATOM 1303 C CA . ASP A 1 181 ? 16.293 -5.327 -14.814 1.00 95.81 181 ASP A CA 1
ATOM 1304 C C . ASP A 1 181 ? 16.105 -3.810 -14.826 1.00 95.81 181 ASP A C 1
ATOM 1306 O O . ASP A 1 181 ? 15.236 -3.258 -15.510 1.00 95.81 181 ASP A O 1
ATOM 1310 N N . ARG A 1 182 ? 16.917 -3.132 -14.015 1.00 93.88 182 ARG A N 1
ATOM 1311 C CA . ARG A 1 182 ? 16.927 -1.678 -13.893 1.00 93.88 182 ARG A CA 1
ATOM 1312 C C . ARG A 1 182 ? 18.253 -1.132 -14.391 1.00 93.88 182 ARG A C 1
ATOM 1314 O O . ARG A 1 182 ? 19.306 -1.578 -13.947 1.00 93.88 182 ARG A O 1
ATOM 1321 N N . HIS A 1 183 ? 18.190 -0.084 -15.205 1.00 93.44 183 HIS A N 1
ATOM 1322 C CA . HIS A 1 183 ? 19.369 0.615 -15.711 1.00 93.44 183 HIS A CA 1
ATOM 1323 C C . HIS A 1 183 ? 19.207 2.118 -15.539 1.00 93.44 183 HIS A C 1
ATOM 1325 O O . HIS A 1 183 ? 18.095 2.641 -15.592 1.00 93.44 183 HIS A O 1
ATOM 1331 N N . ILE A 1 184 ? 20.318 2.823 -15.355 1.00 94.56 184 ILE A N 1
ATOM 1332 C CA . ILE A 1 184 ? 20.337 4.284 -15.304 1.00 94.56 184 ILE A CA 1
ATOM 1333 C C . ILE A 1 184 ? 20.985 4.788 -16.589 1.00 94.56 184 ILE A C 1
ATOM 1335 O O . ILE A 1 184 ? 22.079 4.352 -16.945 1.00 94.56 184 ILE A O 1
ATOM 1339 N N . ARG A 1 185 ? 20.310 5.697 -17.295 1.00 94.69 185 ARG A N 1
ATOM 1340 C CA . ARG A 1 185 ? 20.839 6.378 -18.485 1.00 94.69 185 ARG A CA 1
ATOM 1341 C C . ARG A 1 185 ? 20.635 7.875 -18.298 1.00 94.69 185 ARG A C 1
ATOM 1343 O O . ARG A 1 185 ? 19.499 8.311 -18.144 1.00 94.69 185 ARG A O 1
ATOM 1350 N N . ASN A 1 186 ? 21.724 8.645 -18.273 1.00 94.50 186 ASN A N 1
ATOM 1351 C CA . ASN A 1 186 ? 21.705 10.100 -18.065 1.00 94.50 186 ASN A CA 1
ATOM 1352 C C . ASN A 1 186 ? 20.880 10.528 -16.832 1.00 94.50 186 ASN A C 1
ATOM 1354 O O . ASN A 1 186 ? 20.053 11.430 -16.908 1.00 94.50 186 ASN A O 1
ATOM 1358 N N . GLY A 1 187 ? 21.046 9.822 -15.707 1.00 92.62 187 GLY A N 1
ATOM 1359 C CA . GLY A 1 187 ? 20.315 10.093 -14.460 1.00 92.62 187 GLY A CA 1
ATOM 1360 C C . GLY A 1 187 ? 18.862 9.599 -14.426 1.00 92.62 187 GLY A C 1
ATOM 1361 O O . GLY A 1 187 ? 18.231 9.651 -13.374 1.00 92.62 187 GLY A O 1
ATOM 1362 N N . VAL A 1 188 ? 18.331 9.060 -15.527 1.00 95.06 188 VAL A N 1
ATOM 1363 C CA . VAL A 1 188 ? 16.961 8.533 -15.600 1.00 95.06 188 VAL A CA 1
ATOM 1364 C C . VAL A 1 188 ? 16.960 7.019 -15.418 1.00 95.06 188 VAL A C 1
ATOM 1366 O O . VAL A 1 188 ? 17.749 6.300 -16.033 1.00 95.06 188 VAL A O 1
ATOM 1369 N N . VAL A 1 189 ? 16.043 6.529 -14.583 1.00 94.44 189 VAL A N 1
ATOM 1370 C CA . VAL A 1 189 ? 15.853 5.098 -14.335 1.00 94.44 189 VAL A CA 1
ATOM 1371 C C . VAL A 1 189 ? 14.957 4.485 -15.407 1.00 94.44 189 VAL A C 1
ATOM 1373 O O . VAL A 1 189 ? 13.807 4.896 -15.576 1.00 94.44 189 VAL A O 1
ATOM 1376 N N . PHE A 1 190 ? 15.472 3.453 -16.067 1.00 97.06 190 PHE A N 1
ATOM 1377 C CA . PHE A 1 190 ? 14.764 2.602 -17.012 1.00 97.06 190 PHE A CA 1
ATOM 1378 C C . PHE A 1 190 ? 14.551 1.206 -16.434 1.00 97.06 190 PHE A C 1
ATOM 1380 O O . PHE A 1 190 ? 15.401 0.676 -15.718 1.00 97.06 190 PHE A O 1
ATOM 1387 N N . LEU A 1 191 ? 13.412 0.621 -16.782 1.00 97.38 191 LEU A N 1
ATOM 1388 C CA . LEU A 1 191 ? 13.034 -0.751 -16.505 1.00 97.38 191 LEU A CA 1
ATOM 1389 C C . LEU A 1 191 ? 12.977 -1.509 -17.834 1.00 97.38 191 LEU A C 1
ATOM 1391 O O . LEU A 1 191 ? 12.352 -1.041 -18.792 1.00 97.38 191 LEU A O 1
ATOM 1395 N N . GLU A 1 192 ? 13.614 -2.670 -17.891 1.00 96.12 192 GLU A N 1
ATOM 1396 C CA . GLU A 1 192 ? 13.580 -3.562 -19.048 1.00 96.12 192 GLU A CA 1
ATOM 1397 C C . GLU A 1 192 ? 13.271 -4.989 -18.618 1.00 96.12 192 GLU A C 1
ATOM 1399 O O . GLU A 1 192 ? 13.567 -5.401 -17.499 1.00 96.12 192 GLU A O 1
ATOM 1404 N N . ARG A 1 193 ? 12.624 -5.758 -19.493 1.00 96.00 193 ARG A N 1
ATOM 1405 C CA . ARG A 1 193 ? 12.352 -7.165 -19.205 1.00 96.00 193 ARG A CA 1
ATOM 1406 C C . ARG A 1 193 ? 13.670 -7.937 -19.208 1.00 96.00 193 ARG A C 1
ATOM 1408 O O . ARG A 1 193 ? 14.385 -7.912 -20.207 1.00 96.00 193 ARG A O 1
ATOM 1415 N N . ARG A 1 194 ? 13.933 -8.698 -18.142 1.00 94.81 194 ARG A N 1
ATOM 1416 C CA . ARG A 1 194 ? 15.118 -9.556 -18.059 1.00 94.81 194 ARG A CA 1
ATOM 1417 C C . ARG A 1 194 ? 15.052 -10.659 -19.116 1.00 94.81 194 ARG A C 1
ATOM 1419 O O . ARG A 1 194 ? 14.009 -11.299 -19.303 1.00 94.81 194 ARG A O 1
ATOM 1426 N N . ALA A 1 195 ? 16.168 -10.921 -19.794 1.00 83.88 195 ALA A N 1
ATOM 1427 C CA . ALA A 1 195 ? 16.262 -12.016 -20.756 1.00 83.88 195 ALA A CA 1
ATOM 1428 C C . ALA A 1 195 ? 15.914 -13.358 -20.081 1.00 83.88 195 ALA A C 1
ATOM 1430 O O . ALA A 1 195 ? 16.456 -13.706 -19.038 1.00 83.88 195 ALA A O 1
ATOM 1431 N N . GLY A 1 196 ? 14.966 -14.105 -20.656 1.00 77.69 196 GLY A N 1
ATOM 1432 C CA . GLY A 1 196 ? 14.490 -15.374 -20.088 1.00 77.69 196 GLY A CA 1
ATOM 1433 C C . GLY A 1 196 ? 13.401 -15.256 -19.010 1.00 77.69 196 GLY A C 1
ATOM 1434 O O . GLY A 1 196 ? 12.820 -16.278 -18.644 1.00 77.69 196 GLY A O 1
ATOM 1435 N N . ALA A 1 197 ? 13.035 -14.049 -18.559 1.00 71.75 197 ALA A N 1
ATOM 1436 C CA . ALA A 1 197 ? 11.925 -13.859 -17.623 1.00 71.75 197 ALA A CA 1
ATOM 1437 C C . ALA A 1 197 ? 10.597 -14.363 -18.216 1.00 71.75 197 ALA A C 1
ATOM 1439 O O . ALA A 1 197 ? 10.208 -13.966 -19.319 1.00 71.75 197 ALA A O 1
ATOM 1440 N N . GLY A 1 198 ? 9.882 -15.222 -17.482 1.00 60.00 198 GLY A N 1
ATOM 1441 C CA . GLY A 1 198 ? 8.613 -15.823 -17.916 1.00 60.00 198 GLY A CA 1
ATOM 1442 C C . GLY A 1 198 ? 8.737 -17.159 -18.661 1.00 60.00 198 GLY A C 1
ATOM 1443 O O . GLY A 1 198 ? 7.752 -17.609 -19.238 1.00 60.00 198 GLY A O 1
ATOM 1444 N N . ARG A 1 199 ? 9.913 -17.806 -18.652 1.00 49.59 199 ARG A N 1
ATOM 1445 C CA . ARG A 1 199 ? 10.074 -19.223 -19.023 1.00 49.59 199 ARG A CA 1
ATOM 1446 C C . ARG A 1 199 ? 10.057 -20.087 -17.743 1.00 49.59 199 ARG A C 1
ATOM 1448 O O . ARG A 1 199 ? 11.111 -20.419 -17.218 1.00 49.59 199 ARG A O 1
ATOM 1455 N N . GLY A 1 200 ? 8.863 -20.407 -17.232 1.00 44.00 200 GLY A N 1
ATOM 1456 C CA . GLY A 1 200 ? 8.622 -21.207 -16.008 1.00 44.00 200 GLY A CA 1
ATOM 1457 C C . GLY A 1 200 ? 8.512 -20.349 -14.733 1.00 44.00 200 GLY A C 1
ATOM 1458 O O . GLY A 1 200 ? 9.264 -19.393 -14.581 1.00 44.00 200 GLY A O 1
ATOM 1459 N N . ARG A 1 201 ? 7.602 -20.570 -13.779 1.00 34.59 201 ARG A N 1
ATOM 1460 C CA . ARG A 1 201 ? 6.592 -21.611 -13.510 1.00 34.59 201 ARG A CA 1
ATOM 1461 C C . ARG A 1 201 ? 5.194 -20.996 -13.439 1.00 34.59 201 ARG A C 1
ATOM 1463 O O . ARG A 1 201 ? 5.115 -19.797 -13.089 1.00 34.59 201 ARG A O 1
#

Sequence (201 aa):
PSGAAAGELPAAVDAGALRALAPGAVIAAGDAAWSVLHVPGHAPDHLALHHHGSGMLFTGDLVLRHRSTLPALEPRTADGRPRTLDDLIASLLALGRIDASILLPGHGAPIRAHRVLVARRLADIRASLGAVRSVVAARPRSLWDVACHLGGPVDDAGDASARLALAVACADWLVERGWADRHIRNGVVFLERRAGAGRGR

Radius of gyration: 19.65 Å; Cα contacts (8 Å, |Δi|>4): 307; chains: 1; bounding box: 41×61×54 Å